Protein AF-A0ABD0VDV2-F1 (afdb_monomer_lite)

Radius of gyration: 27.99 Å; chains: 1; bounding box: 81×37×61 Å

Foldseek 3Di:
DDPPPDPVVNVCVVLVVQADDVVNLVVLLVVLVCQPVPDQDDDPCNLLVCLVCLCPDDQPDDALVVVVDVVSVVSVVSSLVSNLSVVLNVQCVVDPDNPPRRRVVSSVCCVPVVVDDDPPVVVSPVVNVVVVCVVCVVVVLVVVCVVVDACVRVVDLCPHPVNPRPVVVVVVVCPPPQNVDPQGPCCVPPVVCVVVVVDDDPDD

Structure (mmCIF, N/CA/C/O backbone):
data_AF-A0ABD0VDV2-F1
#
_entry.id   AF-A0ABD0VDV2-F1
#
loop_
_atom_site.group_PDB
_atom_site.id
_atom_site.type_symbol
_atom_site.label_atom_id
_atom_site.label_alt_id
_atom_site.label_comp_id
_atom_site.label_asym_id
_atom_site.label_entity_id
_atom_site.label_seq_id
_atom_site.pdbx_PDB_ins_code
_atom_site.Cartn_x
_atom_site.Cartn_y
_atom_site.Cartn_z
_atom_site.occupancy
_atom_site.B_iso_or_equiv
_atom_site.auth_seq_id
_atom_site.auth_comp_id
_atom_site.auth_asym_id
_atom_site.auth_atom_id
_atom_site.pdbx_PDB_model_num
ATOM 1 N N . MET A 1 1 ? 25.888 -5.207 12.096 1.00 36.16 1 MET A N 1
ATOM 2 C CA . MET A 1 1 ? 25.314 -3.992 11.480 1.00 36.16 1 MET A CA 1
ATOM 3 C C . MET A 1 1 ? 24.578 -3.241 12.569 1.00 36.16 1 MET A C 1
ATOM 5 O O . MET A 1 1 ? 23.560 -3.727 13.049 1.00 36.16 1 MET A O 1
ATOM 9 N N . ASP A 1 2 ? 25.169 -2.145 13.035 1.00 29.75 2 ASP A N 1
ATOM 10 C CA . ASP A 1 2 ? 24.684 -1.374 14.176 1.00 29.75 2 ASP A CA 1
ATOM 11 C C . ASP A 1 2 ? 23.358 -0.672 13.872 1.00 29.75 2 ASP A C 1
ATOM 13 O O . ASP A 1 2 ? 23.214 0.039 12.877 1.00 29.75 2 ASP A O 1
ATOM 17 N N . ALA A 1 3 ? 22.391 -0.806 14.781 1.00 38.09 3 ALA A N 1
ATOM 18 C CA . ALA A 1 3 ? 21.071 -0.171 14.710 1.00 38.09 3 ALA A CA 1
ATOM 19 C C . ALA A 1 3 ? 21.102 1.374 14.836 1.00 38.09 3 ALA A C 1
ATOM 21 O O . ALA A 1 3 ? 20.048 2.016 14.925 1.00 38.09 3 ALA A O 1
ATOM 22 N N . ASN A 1 4 ? 22.302 1.962 14.843 1.00 42.97 4 ASN A N 1
ATOM 23 C CA . ASN A 1 4 ? 22.569 3.389 14.999 1.00 42.97 4 ASN A CA 1
ATOM 24 C C . ASN A 1 4 ? 22.813 4.122 13.667 1.00 42.97 4 ASN A C 1
ATOM 26 O O . ASN A 1 4 ? 22.878 5.345 13.670 1.00 42.97 4 ASN A O 1
ATOM 30 N N . GLN A 1 5 ? 22.875 3.416 12.529 1.00 43.44 5 GLN A N 1
ATOM 31 C CA . GLN A 1 5 ? 23.082 4.037 11.208 1.00 43.44 5 GLN A CA 1
ATOM 32 C C . GLN A 1 5 ? 21.786 4.388 10.453 1.00 43.44 5 GLN A C 1
ATOM 34 O O . GLN A 1 5 ? 21.839 4.860 9.320 1.00 43.44 5 GLN A O 1
ATOM 39 N N . ILE A 1 6 ? 20.610 4.130 11.033 1.00 43.72 6 ILE A N 1
ATOM 40 C CA . ILE A 1 6 ? 19.329 4.387 10.362 1.00 43.72 6 ILE A CA 1
ATOM 41 C C . ILE A 1 6 ? 18.999 5.888 10.480 1.00 43.72 6 ILE A C 1
ATOM 43 O O . ILE A 1 6 ? 18.867 6.371 11.609 1.00 43.72 6 ILE A O 1
ATOM 47 N N . PRO A 1 7 ? 18.811 6.623 9.362 1.00 50.66 7 PRO A N 1
ATOM 48 C CA . PRO A 1 7 ? 18.467 8.043 9.379 1.00 50.66 7 PRO A CA 1
ATOM 49 C C . PRO A 1 7 ? 17.262 8.324 10.279 1.00 50.66 7 PRO A C 1
ATOM 51 O O . PRO A 1 7 ? 16.277 7.579 10.268 1.00 50.66 7 PRO A O 1
ATOM 54 N N . TRP A 1 8 ? 17.308 9.413 11.050 1.00 41.16 8 TRP A N 1
ATOM 55 C CA . TRP A 1 8 ? 16.234 9.794 11.978 1.00 41.16 8 TRP A CA 1
ATOM 56 C C . TRP A 1 8 ? 14.865 9.921 11.285 1.00 41.16 8 TRP A C 1
ATOM 58 O O . TRP A 1 8 ? 13.838 9.635 11.898 1.00 41.16 8 TRP A O 1
ATOM 68 N N . THR A 1 9 ? 14.848 10.264 9.995 1.00 41.09 9 THR A N 1
ATOM 69 C CA . THR A 1 9 ? 13.658 10.307 9.133 1.00 41.09 9 THR A CA 1
ATOM 70 C C . THR A 1 9 ? 13.050 8.923 8.914 1.00 41.09 9 THR A C 1
ATOM 72 O O . THR A 1 9 ? 11.840 8.755 9.047 1.00 41.09 9 THR A O 1
ATOM 75 N N . LEU A 1 10 ? 13.881 7.906 8.678 1.00 40.12 10 LEU A N 1
ATOM 76 C CA . LEU A 1 10 ? 13.463 6.514 8.516 1.00 40.12 10 LEU A CA 1
ATOM 77 C C . LEU A 1 10 ? 13.035 5.903 9.862 1.00 40.12 10 LEU A C 1
ATOM 79 O O . LEU A 1 10 ? 12.037 5.187 9.941 1.00 40.12 10 LEU A O 1
ATOM 83 N N . ARG A 1 11 ? 13.731 6.258 10.953 1.00 44.88 11 ARG A N 1
ATOM 84 C CA . ARG A 1 11 ? 13.358 5.885 12.331 1.00 44.88 11 ARG A CA 1
ATOM 85 C C . ARG A 1 11 ? 12.019 6.512 12.731 1.00 44.88 11 ARG A C 1
ATOM 87 O O . ARG A 1 11 ? 11.193 5.847 13.350 1.00 44.88 11 ARG A O 1
ATOM 94 N N . SER A 1 12 ? 11.781 7.759 12.327 1.00 37.91 12 SER A N 1
ATOM 95 C CA . SER A 1 12 ? 10.512 8.470 12.495 1.00 37.91 12 SER A CA 1
ATOM 96 C C . SER A 1 12 ? 9.401 7.858 11.639 1.00 37.91 12 SER A C 1
ATOM 98 O O . SER A 1 12 ? 8.312 7.621 12.155 1.00 37.91 12 SER A O 1
ATOM 100 N N . MET A 1 13 ? 9.664 7.497 10.379 1.00 30.83 13 MET A N 1
ATOM 101 C CA . MET A 1 13 ? 8.691 6.831 9.501 1.00 30.83 13 MET A CA 1
ATOM 102 C C . MET A 1 13 ? 8.268 5.455 10.031 1.00 30.83 13 MET A C 1
ATOM 104 O O . MET A 1 13 ? 7.072 5.208 10.173 1.00 30.83 13 MET A O 1
ATOM 108 N N . ILE A 1 14 ? 9.214 4.596 10.432 1.00 39.62 14 ILE A N 1
ATOM 109 C CA . ILE A 1 14 ? 8.924 3.272 11.024 1.00 39.62 14 ILE A CA 1
ATOM 110 C C . ILE A 1 14 ? 8.107 3.408 12.322 1.00 39.62 14 ILE A C 1
ATOM 112 O O . ILE A 1 14 ? 7.251 2.580 12.631 1.00 39.62 14 ILE A O 1
ATOM 116 N N . VAL A 1 15 ? 8.335 4.480 13.081 1.00 44.62 15 VAL A N 1
ATOM 117 C CA . VAL A 1 15 ? 7.607 4.781 14.319 1.00 44.62 15 VAL A CA 1
ATOM 118 C C . VAL A 1 15 ? 6.246 5.451 14.060 1.00 44.62 15 VAL A C 1
ATOM 120 O O . VAL A 1 15 ? 5.351 5.328 14.896 1.00 44.62 15 VAL A O 1
ATOM 123 N N . SER A 1 16 ? 6.058 6.115 12.919 1.00 38.03 16 SER A N 1
ATOM 124 C CA . SER A 1 16 ? 4.851 6.887 12.583 1.00 38.03 16 SER A CA 1
ATOM 125 C C . SER A 1 16 ? 3.740 6.054 11.948 1.00 38.03 16 SER A C 1
ATOM 127 O O . SER A 1 16 ? 2.571 6.369 12.152 1.00 38.03 16 SER A O 1
ATOM 129 N N . VAL A 1 17 ? 4.063 4.955 11.258 1.00 39.16 17 VAL A N 1
ATOM 130 C CA . VAL A 1 17 ? 3.056 4.083 10.612 1.00 39.16 17 VAL A CA 1
ATOM 131 C C . VAL A 1 17 ? 2.109 3.421 11.632 1.00 39.16 17 VAL A C 1
ATOM 133 O O . VAL A 1 17 ? 0.979 3.080 11.299 1.00 39.16 17 VAL A O 1
ATOM 136 N N . GLY A 1 18 ? 2.522 3.296 12.899 1.00 42.66 18 GLY A N 1
ATOM 137 C CA . GLY A 1 18 ? 1.707 2.712 13.974 1.00 42.66 18 GLY A CA 1
ATOM 138 C C . GLY A 1 18 ? 1.203 3.695 15.036 1.00 42.66 18 GLY A C 1
ATOM 139 O O . GLY A 1 18 ? 0.625 3.252 16.030 1.00 42.66 18 GLY A O 1
ATOM 140 N N . ARG A 1 19 ? 1.448 5.006 14.898 1.00 51.50 19 ARG A N 1
ATOM 141 C CA . ARG A 1 19 ? 1.040 5.995 15.909 1.00 51.50 19 ARG A CA 1
ATOM 142 C C . ARG A 1 19 ? -0.273 6.655 15.522 1.00 51.50 19 ARG A C 1
ATOM 144 O O . ARG A 1 19 ? -0.369 7.347 14.513 1.00 51.50 19 ARG A O 1
ATOM 151 N N . LEU A 1 20 ? -1.274 6.491 16.384 1.00 55.09 20 LEU A N 1
ATOM 152 C CA . LEU A 1 20 ? -2.497 7.277 16.313 1.00 55.09 20 LEU A CA 1
ATOM 153 C C . LEU A 1 20 ? -2.132 8.765 16.425 1.00 55.09 20 LEU A C 1
ATOM 155 O O . LEU A 1 20 ? -1.441 9.169 17.364 1.00 55.09 20 LEU A O 1
ATOM 159 N N . LYS A 1 21 ? -2.587 9.585 15.472 1.00 71.81 21 LYS A N 1
ATOM 160 C CA . LYS A 1 21 ? -2.343 11.033 15.512 1.00 71.81 21 LYS A CA 1
ATOM 161 C C . LYS A 1 21 ? -2.905 11.610 16.825 1.00 71.81 21 LYS A C 1
ATOM 163 O O . LYS A 1 21 ? -4.055 11.310 17.157 1.00 71.81 21 LYS A O 1
ATOM 168 N N . PRO A 1 22 ? -2.162 12.464 17.558 1.00 69.75 22 PRO A N 1
ATOM 169 C CA . PRO A 1 22 ? -2.577 12.958 18.877 1.00 69.75 22 PRO A CA 1
ATOM 170 C C . PRO A 1 22 ? -3.969 13.596 18.912 1.00 69.75 22 PRO A C 1
ATOM 172 O O . PRO A 1 22 ? -4.699 13.447 19.888 1.00 69.75 22 PRO A O 1
ATOM 175 N N . MET A 1 23 ? -4.361 14.278 17.833 1.00 73.56 23 MET A N 1
ATOM 176 C CA . MET A 1 23 ? -5.684 14.891 17.713 1.00 73.56 23 MET A CA 1
ATOM 177 C C . MET A 1 23 ? -6.809 13.848 17.673 1.00 73.56 23 MET A C 1
ATOM 179 O O . MET A 1 23 ? -7.812 14.005 18.363 1.00 73.56 23 MET A O 1
ATOM 183 N N . VAL A 1 24 ? -6.605 12.749 16.942 1.00 77.69 24 VAL A N 1
ATOM 184 C CA . VAL A 1 24 ? -7.551 11.624 16.874 1.00 77.69 24 VAL A CA 1
ATOM 185 C C . VAL A 1 24 ? -7.636 10.921 18.227 1.00 77.69 24 VAL A C 1
ATOM 187 O O . VAL A 1 24 ? -8.726 10.597 18.687 1.00 77.69 24 VAL A O 1
ATOM 190 N N . ALA A 1 25 ? -6.500 10.749 18.908 1.00 74.12 25 ALA A N 1
ATOM 191 C CA . ALA A 1 25 ? -6.471 10.180 20.251 1.00 74.12 25 ALA A CA 1
ATOM 192 C C . ALA A 1 25 ? -7.304 11.015 21.236 1.00 74.12 25 ALA A C 1
ATOM 194 O O . ALA A 1 25 ? -8.179 10.473 21.904 1.00 74.12 25 ALA A O 1
ATOM 195 N N . ARG A 1 26 ? -7.092 12.338 21.284 1.00 76.44 26 ARG A N 1
ATOM 196 C CA . ARG A 1 26 ? -7.860 13.246 22.154 1.00 76.44 26 ARG A CA 1
ATOM 197 C C . ARG A 1 26 ? -9.357 13.214 21.860 1.00 76.44 26 ARG A C 1
ATOM 199 O O . ARG A 1 26 ? -10.145 13.169 22.800 1.00 76.44 26 ARG A O 1
ATOM 206 N N . PHE A 1 27 ? -9.736 13.209 20.580 1.00 84.38 27 PHE A N 1
ATOM 207 C CA . PHE A 1 27 ? -11.133 13.075 20.170 1.00 84.38 27 PHE A CA 1
ATOM 208 C C . PHE A 1 27 ? -11.750 11.788 20.729 1.00 84.38 27 PHE A C 1
ATOM 210 O O . PHE A 1 27 ? -12.722 11.858 21.474 1.00 84.38 27 PHE A O 1
ATOM 217 N N . LEU A 1 28 ? -11.124 10.634 20.471 1.00 83.06 28 LEU A N 1
ATOM 218 C CA . LEU A 1 28 ? -11.612 9.338 20.946 1.00 83.06 28 LEU A CA 1
ATOM 219 C C . LEU A 1 28 ? -11.697 9.267 22.475 1.00 83.06 28 LEU A C 1
ATOM 221 O O . LEU A 1 28 ? -12.677 8.750 23.001 1.00 83.06 28 LEU A O 1
ATOM 225 N N . MET A 1 29 ? -10.707 9.804 23.196 1.00 81.69 29 MET A N 1
ATOM 226 C CA . MET A 1 29 ? -10.738 9.828 24.664 1.00 81.69 29 MET A CA 1
ATOM 227 C C . MET A 1 29 ? -11.908 10.668 25.180 1.00 81.69 29 MET A C 1
ATOM 229 O O . MET A 1 29 ? -12.624 10.225 26.072 1.00 81.69 29 MET A O 1
ATOM 233 N N . LYS A 1 30 ? -12.149 11.847 24.593 1.00 83.38 30 LYS A N 1
ATOM 234 C CA . LYS A 1 30 ? -13.279 12.705 24.969 1.00 83.38 30 LYS A CA 1
ATOM 235 C C . LYS A 1 30 ? -14.618 12.013 24.707 1.00 83.38 30 LYS A C 1
ATOM 237 O O . LYS A 1 30 ? -15.492 12.063 25.565 1.00 83.38 30 LYS A O 1
ATOM 242 N N . THR A 1 31 ? -14.757 11.331 23.571 1.00 86.31 31 THR A N 1
ATOM 243 C CA . THR A 1 31 ? -15.965 10.563 23.237 1.00 86.31 31 THR A CA 1
ATOM 244 C C . THR A 1 31 ? -16.198 9.412 24.214 1.00 86.31 31 THR A C 1
ATOM 246 O O . THR A 1 31 ? -17.320 9.217 24.668 1.00 86.31 31 THR A O 1
ATOM 249 N N . VAL A 1 32 ? -15.148 8.676 24.590 1.00 85.81 32 VAL A N 1
ATOM 250 C CA . VAL A 1 32 ? -15.249 7.586 25.573 1.00 85.81 32 VAL A CA 1
ATOM 251 C C . VAL A 1 32 ? -15.614 8.114 26.963 1.00 85.81 32 VAL A C 1
ATOM 253 O O . VAL A 1 32 ? -16.449 7.515 27.632 1.00 85.81 32 VAL A O 1
ATOM 256 N N . SER A 1 33 ? -15.063 9.253 27.391 1.00 83.69 33 SER A N 1
ATOM 257 C CA . SER A 1 33 ? -15.438 9.874 28.671 1.00 83.69 33 SER A CA 1
ATOM 258 C C . SER A 1 33 ? -16.901 10.332 28.718 1.00 83.69 33 SER A C 1
ATOM 260 O O . SER A 1 33 ? -17.467 10.455 29.798 1.00 83.69 33 SER A O 1
ATOM 262 N N . GLN A 1 34 ? -17.527 10.571 27.563 1.00 84.12 34 GLN A N 1
ATOM 263 C CA . GLN A 1 34 ? -18.929 10.989 27.443 1.00 84.12 34 GLN A CA 1
ATOM 264 C C . GLN A 1 34 ? -19.914 9.814 27.316 1.00 84.12 34 GLN A C 1
ATOM 266 O O . GLN A 1 34 ? -21.120 10.033 2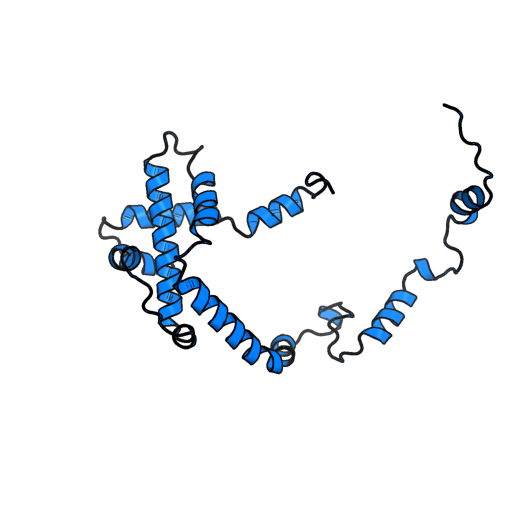7.234 1.00 84.12 34 GLN A O 1
ATOM 271 N N . LEU A 1 35 ? -19.436 8.565 27.339 1.00 79.25 35 LEU A N 1
ATOM 272 C CA . LEU A 1 35 ? -20.242 7.371 27.059 1.00 79.25 35 LEU A CA 1
ATOM 273 C C . LEU A 1 35 ? -21.408 7.136 28.050 1.00 79.25 35 LEU A C 1
ATOM 275 O O . LEU A 1 35 ? -22.344 6.414 27.732 1.00 79.25 35 LEU A O 1
ATOM 279 N N . GLY A 1 36 ? -21.397 7.769 29.225 1.00 74.44 36 GLY A N 1
ATOM 280 C CA . GLY A 1 36 ? -22.490 7.711 30.206 1.00 74.44 36 GLY A CA 1
ATOM 281 C C . GLY A 1 36 ? -23.343 8.980 30.301 1.00 74.44 36 GLY A C 1
ATOM 282 O O . GLY A 1 36 ? -24.312 9.002 31.050 1.00 74.44 36 GLY A O 1
ATOM 283 N N . SER A 1 37 ? -23.008 10.049 29.572 1.00 78.50 37 SER A N 1
ATOM 284 C CA . SER A 1 37 ? -23.644 11.365 29.740 1.00 78.50 37 SER A CA 1
ATOM 285 C C . SER A 1 37 ? -24.878 11.575 28.849 1.00 78.50 37 SER A C 1
ATOM 287 O O . SER A 1 37 ? -25.254 12.714 28.587 1.00 78.50 37 SER A O 1
ATOM 289 N N . GLY A 1 38 ? -25.458 10.503 28.294 1.00 72.00 38 GLY A N 1
ATOM 290 C CA . GLY A 1 38 ? -26.590 10.558 27.353 1.00 72.00 38 GLY A CA 1
ATOM 291 C C . GLY A 1 38 ? -26.237 11.031 25.934 1.00 72.00 38 GLY A C 1
ATOM 292 O O . GLY A 1 38 ? -27.080 10.987 25.038 1.00 72.00 38 GLY A O 1
ATOM 293 N N . MET A 1 39 ? -24.984 11.433 25.702 1.00 76.31 39 MET A N 1
ATOM 294 C CA . MET A 1 39 ? -24.478 11.814 24.385 1.00 76.31 39 MET A CA 1
ATOM 295 C C . MET A 1 39 ? -24.268 10.567 23.528 1.00 76.31 39 MET A C 1
ATOM 297 O O . MET A 1 39 ? -23.425 9.728 23.838 1.00 76.31 39 MET A O 1
ATOM 301 N N . LYS A 1 40 ? -25.010 10.454 22.422 1.00 83.56 40 LYS A N 1
ATOM 302 C CA . LYS A 1 40 ? -24.821 9.378 21.442 1.00 83.56 40 LYS A CA 1
ATOM 303 C C . LYS A 1 40 ? -23.770 9.799 20.410 1.00 83.56 40 LYS A C 1
ATOM 305 O O . LYS A 1 40 ? -24.012 10.763 19.682 1.00 83.56 40 LYS A O 1
ATOM 310 N N . PRO A 1 41 ? -22.619 9.106 20.317 1.00 87.00 41 PRO A N 1
ATOM 311 C CA . PRO A 1 41 ? -21.645 9.362 19.263 1.00 87.00 41 PRO A CA 1
ATOM 312 C C . PRO A 1 41 ? -22.276 9.146 17.882 1.00 87.00 41 PRO A C 1
ATOM 314 O O . PRO A 1 41 ? -23.056 8.212 17.695 1.00 87.00 41 PRO A O 1
ATOM 317 N N . THR A 1 42 ? -21.925 9.979 16.906 1.00 88.12 42 THR A N 1
ATOM 318 C CA . THR A 1 42 ? -22.419 9.888 15.522 1.00 88.12 42 THR A CA 1
ATOM 319 C C . THR A 1 42 ? -21.259 9.836 14.521 1.00 88.12 42 THR A C 1
ATOM 321 O O . THR A 1 42 ? -20.086 9.982 14.883 1.00 88.12 42 THR A O 1
ATOM 324 N N . GLY A 1 43 ? -21.569 9.570 13.248 1.00 90.06 43 GLY A N 1
ATOM 325 C CA . GLY A 1 43 ? -20.575 9.493 12.173 1.00 90.06 43 GLY A CA 1
ATOM 326 C C . GLY A 1 43 ? -19.553 8.373 12.387 1.00 90.06 43 GLY A C 1
ATOM 327 O O . GLY A 1 43 ? -19.901 7.274 12.817 1.00 90.06 43 GLY A O 1
ATOM 328 N N . ALA A 1 44 ? -18.273 8.660 12.129 1.00 88.44 44 ALA A N 1
ATOM 329 C CA . ALA A 1 44 ? -17.184 7.681 12.237 1.00 88.44 44 ALA A CA 1
ATOM 330 C C . ALA A 1 44 ? -16.986 7.105 13.654 1.00 88.44 44 ALA A C 1
ATOM 332 O O . ALA A 1 44 ? -16.354 6.064 13.804 1.00 88.44 44 ALA A O 1
ATOM 333 N N . ALA A 1 45 ? -17.521 7.759 14.691 1.00 88.88 45 ALA A N 1
ATOM 334 C CA . ALA A 1 45 ? -17.438 7.312 16.080 1.00 88.88 45 ALA A CA 1
ATOM 335 C C . ALA A 1 45 ? -18.724 6.636 16.586 1.00 88.88 45 ALA A C 1
ATOM 337 O O . ALA A 1 45 ? -18.776 6.259 17.754 1.00 88.88 45 ALA A O 1
ATOM 338 N N . ALA A 1 46 ? -19.755 6.460 15.748 1.00 91.38 46 ALA A N 1
ATOM 339 C CA . ALA A 1 46 ? -21.055 5.927 16.170 1.00 91.38 46 ALA A CA 1
ATOM 340 C C . ALA A 1 46 ? -20.966 4.543 16.832 1.00 91.38 46 ALA A C 1
ATOM 342 O O . ALA A 1 46 ? -21.700 4.252 17.777 1.00 91.38 46 ALA A O 1
ATOM 343 N N . TYR A 1 47 ? -20.013 3.715 16.394 1.00 90.31 47 TYR A N 1
ATOM 344 C CA . TYR A 1 47 ? -19.759 2.393 16.968 1.00 90.31 47 TYR A CA 1
ATOM 345 C C . TYR A 1 47 ? -19.414 2.437 18.464 1.00 90.31 47 TYR A C 1
ATOM 347 O O . TYR A 1 47 ? -19.726 1.501 19.197 1.00 90.31 47 TYR A O 1
ATOM 355 N N . ILE A 1 48 ? -18.837 3.544 18.949 1.00 90.19 48 ILE A N 1
ATOM 356 C CA . ILE A 1 48 ? -18.512 3.733 20.366 1.00 90.19 48 ILE A CA 1
ATOM 357 C C . ILE A 1 48 ? -19.786 3.721 21.218 1.00 90.19 48 ILE A C 1
ATOM 359 O O . ILE A 1 48 ? -19.742 3.240 22.341 1.00 90.19 48 ILE A O 1
ATOM 363 N N . GLY A 1 49 ? -20.943 4.130 20.683 1.00 89.44 49 GLY A N 1
ATOM 364 C CA . GLY A 1 49 ? -22.223 4.050 21.395 1.00 89.44 49 GLY A CA 1
ATOM 365 C C . GLY A 1 49 ? -22.647 2.624 21.773 1.00 89.44 49 GLY A C 1
ATOM 366 O O . GLY A 1 49 ? -23.421 2.449 22.706 1.00 89.44 49 GLY A O 1
ATOM 367 N N . LYS A 1 50 ? -22.105 1.596 21.106 1.00 89.62 50 LYS A N 1
ATOM 368 C CA . LYS A 1 50 ? -22.326 0.173 21.426 1.00 89.62 50 LYS A CA 1
ATOM 369 C C . LYS A 1 50 ? -21.267 -0.386 22.383 1.00 89.62 50 LYS A C 1
ATOM 371 O O . LYS A 1 50 ? -21.101 -1.601 22.475 1.00 89.62 50 LYS A O 1
ATOM 376 N N . ALA A 1 51 ? -20.495 0.471 23.049 1.00 88.56 51 ALA A N 1
ATOM 377 C CA . ALA A 1 51 ? -19.325 0.053 23.812 1.00 88.56 51 ALA A CA 1
ATOM 378 C C . ALA A 1 51 ? -19.633 -0.982 24.902 1.00 88.56 51 ALA A C 1
ATOM 380 O O . ALA A 1 51 ? -18.817 -1.875 25.098 1.00 88.56 51 ALA A O 1
ATOM 381 N N . GLU A 1 52 ? -20.794 -0.927 25.558 1.00 87.94 52 GLU A N 1
ATOM 382 C CA . GLU A 1 52 ? -21.185 -1.931 26.557 1.00 87.94 52 GLU A CA 1
ATOM 383 C C . GLU A 1 52 ? -21.179 -3.353 25.971 1.00 87.94 52 GLU A C 1
ATOM 385 O O . GLU A 1 52 ? -20.491 -4.240 26.482 1.00 87.94 52 GLU A O 1
ATOM 390 N N . TYR A 1 53 ? -21.833 -3.531 24.822 1.00 89.94 53 TYR A N 1
ATOM 391 C CA . TYR A 1 53 ? -21.816 -4.781 24.067 1.00 89.94 53 TYR A CA 1
ATOM 392 C C . TYR A 1 53 ? -20.407 -5.117 23.553 1.00 89.94 53 TYR A C 1
ATOM 394 O O . TYR A 1 53 ? -19.894 -6.215 23.772 1.00 89.94 53 TYR A O 1
ATOM 402 N N . LEU A 1 54 ? -19.738 -4.163 22.900 1.00 87.25 54 LEU A N 1
ATOM 403 C CA . LEU A 1 54 ? -18.455 -4.393 22.229 1.00 87.25 54 LEU A CA 1
ATOM 404 C C . LEU A 1 54 ? -17.310 -4.727 23.198 1.00 87.25 54 LEU A C 1
ATOM 406 O O . LEU A 1 54 ? -16.382 -5.452 22.834 1.00 87.25 54 LEU A O 1
ATOM 410 N N . LEU A 1 55 ? -17.355 -4.237 24.436 1.00 86.00 55 LEU A N 1
ATOM 411 C CA . LEU A 1 55 ? -16.374 -4.585 25.465 1.00 86.00 55 LEU A CA 1
ATOM 412 C C . LEU A 1 55 ? -16.502 -6.052 25.895 1.00 86.00 55 LEU A C 1
ATOM 414 O O . LEU A 1 55 ? -15.477 -6.688 26.156 1.00 86.00 55 LEU A O 1
ATOM 418 N N . GLN A 1 56 ? -17.723 -6.592 25.904 1.00 85.38 56 GLN A N 1
ATOM 419 C CA . GLN A 1 56 ? -18.046 -7.941 26.380 1.00 85.38 56 GLN A CA 1
ATOM 420 C C . GLN A 1 56 ? -18.137 -8.989 25.261 1.00 85.38 56 GLN A C 1
ATOM 422 O O . GLN A 1 56 ? -17.998 -10.184 25.528 1.00 85.38 56 GLN A O 1
ATOM 427 N N . CYS A 1 57 ? -18.325 -8.562 24.009 1.00 81.88 57 CYS A N 1
ATOM 428 C CA . CYS A 1 57 ? -18.497 -9.466 22.876 1.00 81.88 57 CYS A CA 1
ATOM 429 C C . CYS A 1 57 ? -17.292 -10.408 22.691 1.00 81.88 57 CYS A C 1
ATOM 431 O O . CYS A 1 57 ? -16.124 -10.027 22.892 1.00 81.88 57 CYS A O 1
ATOM 433 N N . LYS A 1 58 ? -17.589 -11.645 22.274 1.00 80.94 58 LYS A N 1
ATOM 434 C CA . LYS A 1 58 ? -16.619 -12.689 21.926 1.00 80.94 58 LYS A CA 1
ATOM 435 C C . LYS A 1 58 ? -16.750 -13.028 20.445 1.00 80.94 58 LYS A C 1
ATOM 437 O O . LYS A 1 58 ? -17.848 -13.047 19.906 1.00 80.94 58 LYS A O 1
ATOM 442 N N . CYS A 1 59 ? -15.622 -13.330 19.809 1.00 76.25 59 CYS A N 1
ATOM 443 C CA . CYS A 1 59 ? -15.603 -13.758 18.416 1.00 76.25 59 CYS A CA 1
ATOM 444 C C . CYS A 1 59 ? -16.324 -15.108 18.279 1.00 76.25 59 CYS A C 1
ATOM 446 O O . CYS A 1 59 ? -15.896 -16.088 18.889 1.00 76.25 59 CYS A O 1
ATOM 448 N N . ASN A 1 60 ? -17.394 -15.146 17.482 1.00 79.50 60 ASN A N 1
ATOM 449 C CA . ASN A 1 60 ? -18.177 -16.356 17.206 1.00 79.50 60 ASN A CA 1
ATOM 450 C C . ASN A 1 60 ? -17.716 -17.093 15.932 1.00 79.50 60 ASN A C 1
ATOM 452 O O . ASN A 1 60 ? -18.390 -17.999 15.456 1.00 79.50 60 ASN A O 1
ATOM 456 N N . VAL A 1 61 ? -16.583 -16.687 15.353 1.00 82.88 61 VAL A N 1
ATOM 457 C CA . VAL A 1 61 ? -16.055 -17.286 14.124 1.00 82.88 61 VAL A CA 1
ATOM 458 C C . VAL A 1 61 ? -15.549 -18.693 14.403 1.00 82.88 61 VAL A C 1
ATOM 460 O O . VAL A 1 61 ? -14.680 -18.889 15.259 1.00 82.88 61 VAL A O 1
ATOM 463 N N . GLN A 1 62 ? -16.056 -19.660 13.644 1.00 81.56 62 GLN A N 1
ATOM 464 C CA . GLN A 1 62 ? -15.672 -21.063 13.758 1.00 81.56 62 GLN A CA 1
ATOM 465 C C . GLN A 1 62 ? -14.833 -21.512 12.562 1.00 81.56 62 GLN A C 1
ATOM 467 O O . GLN A 1 62 ? -13.914 -22.315 12.735 1.00 81.56 62 GLN A O 1
ATOM 472 N N . LYS A 1 63 ? -15.104 -20.972 11.369 1.00 82.69 63 LYS A N 1
ATOM 473 C CA . LYS A 1 63 ? -14.443 -21.351 10.115 1.00 82.69 63 LYS A CA 1
ATOM 474 C C . LYS A 1 63 ? -13.808 -20.151 9.409 1.00 82.69 63 LYS A C 1
ATOM 476 O O . LYS A 1 63 ? -14.004 -19.003 9.798 1.00 82.69 63 LYS A O 1
ATOM 481 N N . ALA A 1 64 ? -12.983 -20.412 8.396 1.00 79.50 64 ALA A N 1
ATOM 482 C CA . ALA A 1 64 ? -12.308 -19.346 7.655 1.00 79.50 64 ALA A CA 1
ATOM 483 C C . ALA A 1 64 ? -13.299 -18.527 6.816 1.00 79.50 64 ALA A C 1
ATOM 485 O O . ALA A 1 64 ? -13.134 -17.322 6.679 1.00 79.50 64 ALA A O 1
ATOM 486 N N . GLU A 1 65 ? -14.350 -19.167 6.314 1.00 83.06 65 GLU A N 1
ATOM 487 C CA . GLU A 1 65 ? -15.357 -18.569 5.441 1.00 83.06 65 GLU A CA 1
ATOM 488 C C . GLU A 1 65 ? -16.228 -17.548 6.182 1.00 83.06 65 GLU A C 1
ATOM 490 O O . GLU A 1 65 ? -16.690 -16.586 5.576 1.00 83.06 65 GLU A O 1
ATOM 495 N N . ASP A 1 66 ? -16.383 -17.687 7.502 1.00 84.88 66 ASP A N 1
ATOM 496 C CA . ASP A 1 66 ? -17.120 -16.725 8.331 1.00 84.88 66 ASP A CA 1
ATOM 497 C C . ASP A 1 66 ? -16.475 -15.326 8.284 1.00 84.88 66 ASP A C 1
ATOM 499 O O . ASP A 1 66 ? -17.159 -14.315 8.445 1.00 84.88 66 ASP A O 1
ATOM 503 N N . TRP A 1 67 ? -15.161 -15.247 8.022 1.00 82.94 67 TRP A N 1
ATOM 504 C CA . TRP A 1 67 ? -14.448 -13.980 7.836 1.00 82.94 67 TRP A CA 1
ATOM 505 C C . TRP A 1 67 ? -14.786 -13.280 6.519 1.00 82.94 67 TRP A C 1
ATOM 507 O O . TRP A 1 67 ? -14.473 -12.102 6.382 1.00 82.94 67 TRP A O 1
ATOM 517 N N . LEU A 1 68 ? -15.441 -13.949 5.567 1.00 83.38 68 LEU A N 1
ATOM 518 C CA . LEU A 1 68 ? -15.942 -13.307 4.350 1.00 83.38 68 LEU A CA 1
ATOM 519 C C . LEU A 1 68 ? -17.186 -12.450 4.625 1.00 83.38 68 LEU A C 1
ATOM 521 O O . LEU A 1 68 ? -17.564 -11.643 3.780 1.00 83.38 68 LEU A O 1
ATOM 525 N N . ASN A 1 69 ? -17.814 -12.591 5.799 1.00 87.19 69 ASN A N 1
ATOM 526 C CA . ASN A 1 69 ? -18.950 -11.771 6.198 1.00 87.19 69 ASN A CA 1
ATOM 527 C C . ASN A 1 69 ? -18.480 -10.379 6.684 1.00 87.19 69 ASN A C 1
ATOM 529 O O . ASN A 1 69 ? -17.820 -10.283 7.727 1.00 87.19 69 ASN A O 1
ATOM 533 N N . PRO A 1 70 ? -18.867 -9.277 6.006 1.00 88.81 70 PRO A N 1
ATOM 534 C CA . PRO A 1 70 ? -18.456 -7.928 6.394 1.00 88.81 70 PRO A CA 1
ATOM 535 C C . PRO A 1 70 ? -18.864 -7.544 7.821 1.00 88.81 70 PRO A C 1
ATOM 537 O O . PRO A 1 70 ? -18.129 -6.820 8.488 1.00 88.81 70 PRO A O 1
ATOM 540 N N . SER A 1 71 ? -19.997 -8.045 8.326 1.00 89.94 71 SER A N 1
ATOM 541 C CA . SER A 1 71 ? -20.475 -7.745 9.681 1.00 89.94 71 SER A CA 1
ATOM 542 C C . SER A 1 71 ? -19.551 -8.305 10.762 1.00 89.94 71 SER A C 1
ATOM 544 O O . SER A 1 71 ? -19.321 -7.643 11.772 1.00 89.94 71 SER A O 1
ATOM 546 N N . VAL A 1 72 ? -18.970 -9.487 10.529 1.00 86.31 72 VAL A N 1
ATOM 547 C CA . VAL A 1 72 ? -18.004 -10.122 11.440 1.00 86.31 72 VAL A CA 1
ATOM 548 C C . VAL A 1 72 ? -16.712 -9.307 11.499 1.00 86.31 72 VAL A C 1
ATOM 550 O O . VAL A 1 72 ? -16.173 -9.066 12.581 1.00 86.31 72 VAL A O 1
ATOM 553 N N . ILE A 1 73 ? -16.229 -8.843 10.342 1.00 84.19 73 ILE A N 1
ATOM 554 C CA . ILE A 1 73 ? -15.049 -7.976 10.263 1.00 84.19 73 ILE A CA 1
ATOM 555 C C . ILE A 1 73 ? -15.329 -6.653 10.984 1.00 84.19 73 ILE A C 1
ATOM 557 O O . ILE A 1 73 ? -14.538 -6.247 11.835 1.00 84.19 73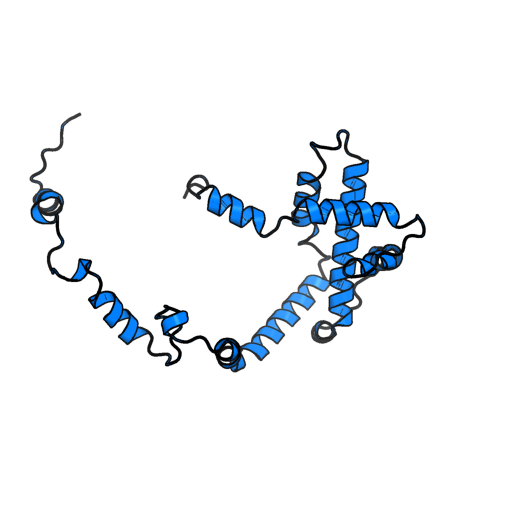 ILE A O 1
ATOM 561 N N . LEU A 1 74 ? -16.453 -5.996 10.689 1.00 88.81 74 LEU A N 1
ATOM 562 C CA . LEU A 1 74 ? -16.821 -4.722 11.310 1.00 88.81 74 LEU A CA 1
ATOM 563 C C . LEU A 1 74 ? -16.882 -4.838 12.833 1.00 88.81 74 LEU A C 1
ATOM 565 O O . LEU A 1 74 ? -16.201 -4.078 13.517 1.00 88.81 74 LEU A O 1
ATOM 569 N N . GLU A 1 75 ? -17.597 -5.828 13.368 1.00 87.50 75 GLU A N 1
ATOM 570 C CA . GLU A 1 75 ? -17.690 -6.036 14.816 1.00 87.50 75 GLU A CA 1
ATOM 571 C C . GLU A 1 75 ? -16.309 -6.279 15.445 1.00 87.50 75 GLU A C 1
ATOM 573 O O . GLU A 1 75 ? -15.985 -5.709 16.490 1.00 87.50 75 GLU A O 1
ATOM 578 N N . ALA A 1 76 ? -15.447 -7.064 14.790 1.00 84.56 76 ALA A N 1
ATOM 579 C CA . ALA A 1 76 ? -14.094 -7.314 15.273 1.00 84.56 76 ALA A CA 1
ATOM 580 C C . ALA A 1 76 ? -13.246 -6.030 15.332 1.00 84.56 76 ALA A C 1
ATOM 582 O O . ALA A 1 76 ? -12.538 -5.800 16.322 1.00 84.56 76 ALA A O 1
ATOM 583 N N . PHE A 1 77 ? -13.315 -5.181 14.302 1.00 86.38 77 PHE A N 1
ATOM 584 C CA . PHE A 1 77 ? -12.590 -3.909 14.252 1.00 86.38 77 PHE A CA 1
ATOM 585 C C . PHE A 1 77 ? -13.159 -2.882 15.238 1.00 86.38 77 PHE A C 1
ATOM 587 O O . PHE A 1 77 ? -12.385 -2.261 15.973 1.00 86.38 77 PHE A O 1
ATOM 594 N N . GLU A 1 78 ? -14.483 -2.746 15.321 1.00 88.25 78 GLU A N 1
ATOM 595 C CA . GLU A 1 78 ? -15.171 -1.873 16.276 1.00 88.25 78 GLU A CA 1
ATOM 596 C C . GLU A 1 78 ? -14.825 -2.268 17.714 1.00 88.25 78 GLU A C 1
ATOM 598 O O . GLU A 1 78 ? -14.356 -1.442 18.501 1.00 88.25 78 GLU A O 1
ATOM 603 N N . ALA A 1 79 ? -14.956 -3.551 18.053 1.00 86.12 79 ALA A N 1
ATOM 604 C CA . ALA A 1 79 ? -14.679 -4.040 19.393 1.00 86.12 79 ALA A CA 1
ATOM 605 C C . ALA A 1 79 ? -13.201 -3.910 19.772 1.00 86.12 79 ALA A C 1
ATOM 607 O O . ALA A 1 79 ? -12.874 -3.636 20.930 1.00 86.12 79 ALA A O 1
ATOM 608 N N . ARG A 1 80 ? -12.283 -4.076 18.813 1.00 82.94 80 ARG A N 1
ATOM 609 C CA . ARG A 1 80 ? -10.854 -3.813 19.028 1.00 82.94 80 ARG A CA 1
ATOM 610 C C . ARG A 1 80 ? -10.601 -2.331 19.296 1.00 82.94 80 ARG A C 1
ATOM 612 O O . ARG A 1 80 ? -9.896 -2.008 20.252 1.00 82.94 80 ARG A O 1
ATOM 619 N N . ALA A 1 81 ? -11.173 -1.445 18.486 1.00 84.12 81 ALA A N 1
ATOM 620 C CA . ALA A 1 81 ? -10.997 -0.006 18.628 1.00 84.12 81 ALA A CA 1
ATOM 621 C C . ALA A 1 81 ? -11.573 0.513 19.958 1.00 84.12 81 ALA A C 1
ATOM 623 O O . ALA A 1 81 ? -10.882 1.250 20.661 1.00 84.12 81 ALA A O 1
ATOM 624 N N . VAL A 1 82 ? -12.780 0.080 20.351 1.00 87.06 82 VAL A N 1
ATOM 625 C CA . VAL A 1 82 ? -13.396 0.438 21.644 1.00 87.06 82 VAL A CA 1
ATOM 626 C C . VAL A 1 82 ? -12.547 -0.057 22.810 1.00 87.06 82 VAL A C 1
ATOM 628 O O . VAL A 1 82 ? -12.208 0.732 23.689 1.00 87.06 82 VAL A O 1
ATOM 631 N N . ARG A 1 83 ? -12.152 -1.338 22.819 1.00 84.75 83 ARG A N 1
ATOM 632 C CA . ARG A 1 83 ? -11.335 -1.903 23.907 1.00 84.75 83 ARG A CA 1
ATOM 633 C C . ARG A 1 83 ? -10.024 -1.138 24.080 1.00 84.75 83 ARG A C 1
ATOM 635 O O . ARG A 1 83 ? -9.656 -0.804 25.203 1.00 84.75 83 ARG A O 1
ATOM 642 N N . LEU A 1 84 ? -9.343 -0.806 22.982 1.00 80.00 84 LEU A N 1
ATOM 643 C CA . LEU A 1 84 ? -8.121 -0.002 23.030 1.00 80.00 84 LEU A CA 1
ATOM 644 C C . LEU A 1 84 ? -8.381 1.418 23.542 1.00 80.00 84 LEU A C 1
ATOM 646 O O . LEU A 1 84 ? -7.627 1.894 24.391 1.00 80.00 84 LEU A O 1
ATOM 650 N N . ALA A 1 85 ? -9.436 2.082 23.069 1.00 81.94 85 ALA A N 1
ATOM 651 C CA . ALA A 1 85 ? -9.778 3.436 23.492 1.00 81.94 85 ALA A CA 1
ATOM 652 C C . ALA A 1 85 ? -10.133 3.505 24.988 1.00 81.94 85 ALA A C 1
ATOM 654 O O . ALA A 1 85 ? -9.633 4.380 25.692 1.00 81.94 85 ALA A O 1
ATOM 655 N N . VAL A 1 86 ? -10.909 2.546 25.498 1.00 83.50 86 VAL A N 1
ATOM 656 C CA . VAL A 1 86 ? -11.273 2.456 26.921 1.00 83.50 86 VAL A CA 1
ATOM 657 C C . VAL A 1 86 ? -10.052 2.181 27.796 1.00 83.50 86 VAL A C 1
ATOM 659 O O . VAL A 1 86 ? -9.859 2.867 28.797 1.00 83.50 86 VAL A O 1
ATOM 662 N N . ILE A 1 87 ? -9.178 1.245 27.407 1.00 80.19 87 ILE A N 1
ATOM 663 C CA . ILE A 1 87 ? -7.923 0.990 28.137 1.00 80.19 87 ILE A CA 1
ATOM 664 C C . ILE A 1 87 ? -7.058 2.257 28.184 1.00 80.19 87 ILE A C 1
ATOM 666 O O . ILE A 1 87 ? -6.462 2.568 29.214 1.00 80.19 87 ILE A O 1
ATOM 670 N N . CYS A 1 88 ? -6.986 2.999 27.079 1.00 76.56 88 CYS A N 1
ATOM 671 C CA . CYS A 1 88 ? -6.256 4.262 27.020 1.00 76.56 88 CYS A CA 1
ATOM 672 C C . CYS A 1 88 ? -6.853 5.307 27.969 1.00 76.56 88 CYS A C 1
ATOM 674 O O . CYS A 1 88 ? -6.116 5.878 28.771 1.00 76.56 88 CYS A O 1
ATOM 676 N N . AL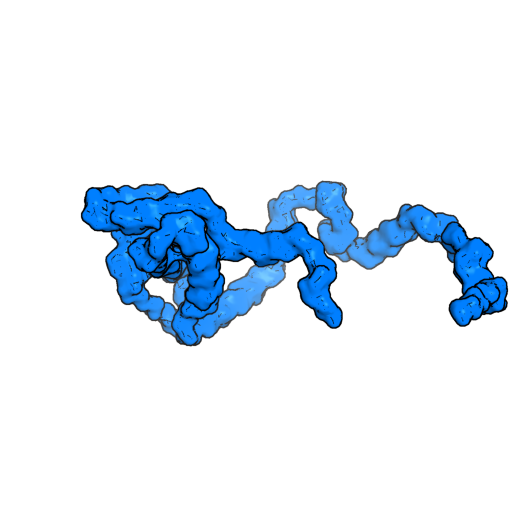A A 1 89 ? -8.174 5.494 27.949 1.00 78.75 89 ALA A N 1
ATOM 677 C CA . ALA A 1 89 ? -8.867 6.430 28.830 1.00 78.75 89 ALA A CA 1
ATOM 678 C C . ALA A 1 89 ? -8.643 6.088 30.315 1.00 78.75 89 ALA A C 1
ATOM 680 O O . ALA A 1 89 ? -8.294 6.962 31.104 1.00 78.75 89 ALA A O 1
ATOM 681 N N . GLN A 1 90 ? -8.742 4.804 30.678 1.00 78.94 90 GLN A N 1
ATOM 682 C CA . GLN A 1 90 ? -8.469 4.315 32.036 1.00 78.94 90 GLN A CA 1
ATOM 683 C C . GLN A 1 90 ? -7.012 4.509 32.472 1.00 78.94 90 GLN A C 1
ATOM 685 O O . GLN A 1 90 ? -6.735 4.699 33.652 1.00 78.94 90 GLN A O 1
ATOM 690 N N . ASN A 1 91 ? -6.058 4.417 31.546 1.00 75.00 91 ASN A N 1
ATOM 691 C CA . ASN A 1 91 ? -4.650 4.648 31.860 1.00 75.00 91 ASN A CA 1
ATOM 692 C C . ASN A 1 91 ? -4.348 6.136 32.064 1.00 75.00 91 ASN A C 1
ATOM 694 O O . ASN A 1 91 ? -3.491 6.463 32.881 1.00 75.00 91 ASN A O 1
ATOM 698 N N . ILE A 1 92 ? -5.040 7.018 31.337 1.00 71.38 92 ILE A N 1
ATOM 699 C CA . ILE A 1 92 ? -4.920 8.474 31.484 1.00 71.38 92 ILE A CA 1
ATOM 700 C C . ILE A 1 92 ? -5.536 8.927 32.808 1.00 71.38 92 ILE A C 1
ATOM 702 O O . ILE A 1 92 ? -4.912 9.706 33.518 1.00 71.38 92 ILE A O 1
ATOM 706 N N . SER A 1 93 ? -6.706 8.402 33.189 1.00 72.69 93 SER A N 1
ATOM 707 C CA . SER A 1 93 ? -7.332 8.755 34.472 1.00 72.69 93 SER A CA 1
ATOM 708 C C . SER A 1 93 ? -6.502 8.338 35.692 1.00 72.69 93 SER A C 1
ATOM 710 O O . SER A 1 93 ? -6.660 8.911 36.763 1.00 72.69 93 SER A O 1
ATOM 712 N N . LYS A 1 94 ? -5.608 7.355 35.533 1.00 72.62 94 LYS A N 1
ATOM 713 C CA . LYS A 1 94 ? -4.681 6.876 36.570 1.00 72.62 94 LYS A CA 1
ATOM 714 C C . LYS A 1 94 ? -3.311 7.570 36.549 1.00 72.62 94 LYS A C 1
ATOM 716 O O . LYS A 1 94 ? -2.456 7.214 37.356 1.00 72.62 94 LYS A O 1
ATOM 721 N N . ALA A 1 95 ? -3.049 8.481 35.611 1.00 65.25 95 ALA A N 1
ATOM 722 C CA . ALA A 1 95 ? -1.748 9.135 35.477 1.00 65.25 95 ALA A CA 1
ATOM 723 C C . ALA A 1 95 ? -1.635 10.369 36.388 1.00 65.25 95 ALA A C 1
ATOM 725 O O . ALA A 1 95 ? -2.558 11.172 36.466 1.00 65.25 95 ALA A O 1
ATOM 726 N N . SER A 1 96 ? -0.478 10.540 37.037 1.00 59.16 96 SER A N 1
ATOM 727 C CA . SER A 1 96 ? -0.221 11.639 37.982 1.00 59.16 96 SER A CA 1
ATOM 728 C C . SER A 1 96 ? -0.079 13.020 37.329 1.00 59.16 96 SER A C 1
ATOM 730 O O . SER A 1 96 ? -0.218 14.024 38.020 1.00 59.16 96 SER A O 1
ATOM 732 N N . SER A 1 97 ? 0.197 13.095 36.020 1.00 56.06 97 SER A N 1
ATOM 733 C CA . SER A 1 97 ? 0.253 14.355 35.267 1.00 56.06 97 SER A CA 1
ATOM 734 C C . SER A 1 97 ? -0.414 14.220 33.884 1.00 56.06 97 SER A C 1
ATOM 736 O O . SER A 1 97 ? -0.217 13.203 33.204 1.00 56.06 97 SER A O 1
ATOM 738 N N . PRO A 1 98 ? -1.203 15.221 33.432 1.00 55.09 98 PRO A N 1
ATOM 739 C CA . PRO A 1 98 ? -1.930 15.156 32.158 1.00 55.09 98 PRO A CA 1
ATOM 740 C C . PRO A 1 98 ? -1.028 15.096 30.917 1.00 55.09 98 PRO A C 1
ATOM 742 O O . PRO A 1 98 ? -1.407 14.478 29.917 1.00 55.09 98 PRO A O 1
ATOM 745 N N . GLU A 1 99 ? 0.156 15.711 30.974 1.00 53.47 99 GLU A N 1
ATOM 746 C CA . GLU A 1 99 ? 0.984 15.984 29.790 1.00 53.47 99 GLU A CA 1
ATOM 747 C C . GLU A 1 99 ? 2.104 14.958 29.554 1.00 53.47 99 GLU A C 1
ATOM 749 O O . GLU A 1 99 ? 2.422 14.659 28.403 1.00 53.47 99 GLU A O 1
ATOM 754 N N . GLU A 1 100 ? 2.635 14.319 30.599 1.00 43.03 100 GLU A N 1
ATOM 755 C CA . GLU A 1 100 ? 3.859 13.507 30.480 1.00 43.03 100 GLU A CA 1
ATOM 756 C C . GLU A 1 100 ? 3.587 11.996 30.299 1.00 43.03 100 GLU A C 1
ATOM 758 O O . GLU A 1 100 ? 4.406 11.251 29.758 1.00 43.03 100 GLU A O 1
ATOM 763 N N . GLY A 1 101 ? 2.394 11.517 30.680 1.00 47.28 101 GLY A N 1
ATOM 764 C CA . GLY A 1 101 ? 2.028 10.091 30.639 1.00 47.28 101 GLY A CA 1
ATOM 765 C C . GLY A 1 101 ? 1.061 9.662 29.525 1.00 47.28 101 GLY A C 1
ATOM 766 O O . GLY A 1 101 ? 0.974 8.469 29.215 1.00 47.28 101 GLY A O 1
ATOM 767 N N . SER A 1 102 ? 0.326 10.596 28.916 1.00 51.50 102 SER A N 1
ATOM 768 C CA . SER A 1 102 ? -0.992 10.281 28.336 1.00 51.50 102 SER A CA 1
ATOM 769 C C . SER A 1 102 ? -0.983 9.778 26.891 1.00 51.50 102 SER A C 1
ATOM 771 O O . SER A 1 102 ? -1.801 8.937 26.527 1.00 51.50 102 SER A O 1
ATOM 773 N N . LEU A 1 103 ? -0.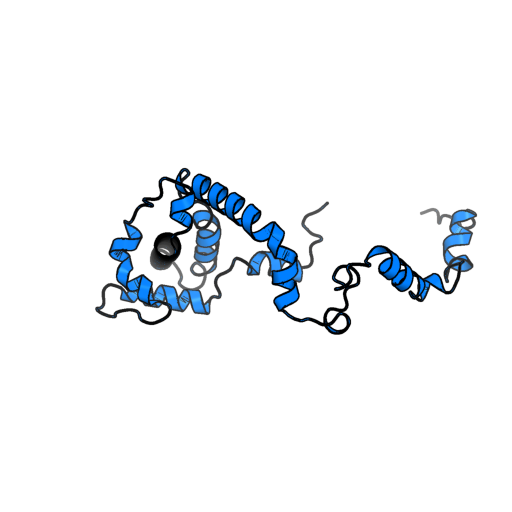054 10.227 26.044 1.00 52.06 103 LEU A N 1
ATOM 774 C CA . LEU A 1 103 ? -0.048 9.854 24.617 1.00 52.06 103 LEU A CA 1
ATOM 775 C C . LEU A 1 103 ? 0.939 8.728 24.288 1.00 52.06 103 LEU A C 1
ATOM 777 O O . LEU A 1 103 ? 0.624 7.849 23.480 1.00 52.06 103 LEU A O 1
ATOM 781 N N . ILE A 1 104 ? 2.106 8.698 24.938 1.00 52.97 104 ILE A N 1
ATOM 782 C CA . ILE A 1 104 ? 3.139 7.680 24.687 1.00 52.97 104 ILE A CA 1
ATOM 783 C C . ILE A 1 104 ? 2.718 6.323 25.269 1.00 52.97 104 ILE A C 1
ATOM 785 O O . ILE A 1 104 ? 2.863 5.303 24.594 1.00 52.97 104 ILE A O 1
ATOM 789 N N . ARG A 1 105 ? 2.121 6.293 26.472 1.00 54.28 105 ARG A N 1
ATOM 790 C CA . ARG A 1 105 ? 1.629 5.055 27.106 1.00 54.28 105 ARG A CA 1
ATOM 791 C C . ARG A 1 105 ? 0.441 4.461 26.350 1.00 54.28 105 ARG A C 1
ATOM 793 O O . ARG A 1 105 ? 0.391 3.247 26.156 1.00 54.28 105 ARG A O 1
ATOM 800 N N . CYS A 1 106 ? -0.466 5.306 25.859 1.00 55.50 106 CYS A N 1
ATOM 801 C CA . CYS A 1 106 ? -1.549 4.889 24.972 1.00 55.50 106 CYS A CA 1
ATOM 802 C C . CYS A 1 106 ? -0.986 4.330 23.663 1.00 55.50 106 CYS A C 1
ATOM 804 O O . CYS A 1 106 ? -1.264 3.183 23.337 1.00 55.50 106 CYS A O 1
ATOM 806 N N . SER A 1 107 ? -0.085 5.045 22.985 1.00 55.91 107 SER A N 1
ATOM 807 C CA . SER A 1 107 ? 0.560 4.553 21.755 1.00 55.91 107 SER A CA 1
ATOM 808 C C . SER A 1 107 ? 1.299 3.220 21.957 1.00 55.91 107 SER A C 1
ATOM 810 O O . SER A 1 107 ? 1.225 2.333 21.110 1.00 55.91 107 SER A O 1
ATOM 812 N N . LYS A 1 108 ? 1.968 3.036 23.103 1.00 58.75 108 LYS A N 1
ATOM 813 C CA . LYS A 1 108 ? 2.621 1.772 23.477 1.00 58.75 108 LYS A CA 1
ATOM 814 C C . LYS A 1 108 ? 1.606 0.659 23.745 1.00 58.75 108 LYS A C 1
ATOM 816 O O . LYS A 1 108 ? 1.770 -0.441 23.241 1.00 58.75 108 LYS A O 1
ATOM 821 N N . THR A 1 109 ? 0.507 0.955 24.435 1.00 57.97 109 THR A N 1
ATOM 822 C CA . THR A 1 109 ? -0.585 -0.006 24.666 1.00 57.97 109 THR A CA 1
ATOM 823 C C . THR A 1 109 ? -1.267 -0.417 23.359 1.00 57.97 109 THR A C 1
ATOM 825 O O . THR A 1 109 ? -1.594 -1.588 23.181 1.00 57.97 109 THR A O 1
ATOM 828 N N . TRP A 1 110 ? -1.436 0.515 22.417 1.00 55.12 110 TRP A N 1
ATOM 829 C CA . TRP A 1 110 ? -1.913 0.229 21.062 1.00 55.12 110 TRP A CA 1
ATOM 830 C C . TRP A 1 110 ? -0.969 -0.717 20.316 1.00 55.12 110 TRP A C 1
ATOM 832 O O . TRP A 1 110 ? -1.439 -1.630 19.643 1.00 55.12 110 TRP A O 1
ATOM 842 N N . LYS A 1 111 ? 0.347 -0.554 20.481 1.00 54.97 111 LYS A N 1
ATOM 843 C CA . LYS A 1 111 ? 1.349 -1.456 19.903 1.00 54.97 111 LYS A CA 1
ATOM 844 C C . LYS A 1 111 ? 1.348 -2.839 20.572 1.00 54.97 111 LYS A C 1
ATOM 846 O O . LYS A 1 111 ? 1.307 -3.847 19.873 1.00 54.97 111 LYS A O 1
ATOM 851 N N . ASP A 1 112 ? 1.323 -2.887 21.903 1.00 55.97 112 ASP A N 1
ATOM 852 C CA . ASP A 1 112 ? 1.507 -4.116 22.689 1.00 55.97 112 ASP A CA 1
ATOM 853 C C . ASP A 1 112 ? 0.230 -4.972 22.766 1.00 55.97 112 ASP A C 1
ATOM 855 O O . ASP A 1 112 ? 0.285 -6.197 22.657 1.00 55.97 112 ASP A O 1
ATOM 859 N N . LYS A 1 113 ? -0.942 -4.340 22.922 1.00 55.72 113 LYS A N 1
ATOM 860 C CA . LYS A 1 113 ? -2.246 -5.026 22.989 1.00 55.72 113 LYS A CA 1
ATOM 861 C C . LYS A 1 113 ? -2.985 -5.057 21.655 1.00 55.72 113 LYS A C 1
ATOM 863 O O . LYS A 1 113 ? -3.882 -5.876 21.485 1.00 55.72 113 LYS A O 1
ATOM 868 N N . GLY A 1 114 ? -2.622 -4.203 20.696 1.00 48.31 114 GLY A N 1
ATOM 869 C CA . GLY A 1 114 ? -3.254 -4.191 19.378 1.00 48.31 114 GLY A CA 1
ATOM 870 C C . GLY A 1 114 ? -2.921 -5.423 18.540 1.00 48.31 114 GLY A C 1
ATOM 871 O O . GLY A 1 114 ? -3.759 -5.839 17.751 1.00 48.31 114 GLY A O 1
ATOM 872 N N . LEU A 1 115 ? -1.743 -6.029 18.712 1.00 42.53 115 LEU A N 1
ATOM 873 C CA . LEU A 1 115 ? -1.314 -7.173 17.897 1.00 42.53 115 LEU A CA 1
ATOM 874 C C . LEU A 1 115 ? -1.629 -8.549 18.510 1.00 42.53 115 LEU A C 1
ATOM 876 O O . LEU A 1 115 ? -1.437 -9.565 17.851 1.00 42.53 115 LEU A O 1
ATOM 880 N N . ARG A 1 116 ? -2.113 -8.608 19.756 1.00 41.19 116 ARG A N 1
ATOM 881 C CA . ARG A 1 116 ? -2.454 -9.862 20.447 1.00 41.19 116 ARG A CA 1
ATOM 882 C C . ARG A 1 116 ? -3.928 -9.885 20.836 1.00 41.19 116 ARG A C 1
ATOM 884 O O . ARG A 1 116 ? -4.281 -9.705 21.998 1.00 41.19 116 ARG A O 1
ATOM 891 N N . SER A 1 117 ? -4.798 -10.148 19.865 1.00 46.06 117 SER A N 1
ATOM 892 C CA . SER A 1 117 ? -6.078 -10.788 20.168 1.00 46.06 117 SER A CA 1
ATOM 893 C C . SER A 1 117 ? -5.852 -12.291 20.383 1.00 46.06 117 SER A C 1
ATOM 895 O O . SER A 1 117 ? -4.947 -12.902 19.813 1.00 46.06 117 SER A O 1
ATOM 897 N N . SER A 1 118 ? -6.652 -12.851 21.288 1.00 46.91 118 SER A N 1
ATOM 898 C CA . SER A 1 118 ? -6.611 -14.224 21.796 1.00 46.91 118 SER A CA 1
ATOM 899 C C . SER A 1 118 ? -6.290 -15.299 20.738 1.00 46.91 118 SER A C 1
ATOM 901 O O . SER A 1 118 ? -6.821 -15.280 19.630 1.00 46.91 118 SER A O 1
ATOM 903 N N . SER A 1 119 ? -5.446 -16.261 21.131 1.00 51.34 119 SER A N 1
ATOM 904 C CA . SER A 1 119 ? -4.798 -17.337 20.349 1.00 51.34 119 SER A CA 1
ATOM 905 C C . SER A 1 119 ? -5.652 -18.039 19.270 1.00 51.34 119 SER A C 1
ATOM 907 O O . SER A 1 119 ? -5.122 -18.479 18.252 1.00 51.34 119 SER A O 1
ATOM 909 N N . ARG A 1 120 ? -6.979 -18.118 19.440 1.00 49.75 120 ARG A N 1
ATOM 910 C CA . ARG A 1 120 ? -7.866 -18.925 18.583 1.00 49.75 120 ARG A CA 1
ATOM 911 C C . ARG A 1 120 ? -8.378 -18.193 17.334 1.00 49.75 120 ARG A C 1
ATOM 913 O O . ARG A 1 120 ? -8.329 -18.754 16.247 1.00 49.75 120 ARG A O 1
ATOM 920 N N . SER A 1 121 ? -8.810 -16.937 17.461 1.00 54.78 121 SER A N 1
ATOM 921 C CA . SER A 1 121 ? -9.367 -16.158 16.338 1.00 54.78 121 SER A CA 1
ATOM 922 C C . SER A 1 121 ? -8.292 -15.707 15.340 1.00 54.78 121 SER A C 1
ATOM 924 O O . SER A 1 121 ? -8.553 -15.613 14.143 1.00 54.78 121 SER A O 1
ATOM 926 N N . SER A 1 122 ? -7.065 -15.484 15.819 1.00 59.91 122 SER A N 1
ATOM 927 C CA . SER A 1 122 ? -5.929 -15.042 15.000 1.00 59.91 122 SER A CA 1
ATOM 928 C C . SER A 1 122 ? -5.473 -16.105 13.992 1.00 59.91 122 SER A C 1
ATOM 930 O O . SER A 1 122 ? -5.115 -15.769 12.866 1.00 59.91 122 SER A O 1
ATOM 932 N N . ALA A 1 123 ? -5.538 -17.392 14.349 1.00 60.50 123 ALA A N 1
ATOM 933 C CA . ALA A 1 123 ? -5.155 -18.482 13.450 1.00 60.50 123 ALA A CA 1
ATOM 934 C C . ALA A 1 123 ? -6.159 -18.680 12.298 1.00 60.50 123 ALA A C 1
ATOM 936 O O . ALA A 1 123 ? -5.758 -18.910 11.157 1.00 60.50 123 ALA A O 1
ATOM 937 N N . THR A 1 124 ? -7.460 -18.558 12.574 1.00 64.19 124 THR A N 1
ATOM 938 C CA . THR A 1 124 ? -8.519 -18.665 11.555 1.00 64.19 124 THR A CA 1
ATOM 939 C C . THR A 1 124 ? -8.491 -17.475 10.594 1.00 64.19 124 THR A C 1
ATOM 941 O O . THR A 1 124 ? -8.613 -17.661 9.386 1.00 64.19 124 THR A O 1
ATOM 944 N N . TYR A 1 125 ? -8.232 -16.269 11.113 1.00 68.06 125 TYR A N 1
ATOM 945 C CA . TYR A 1 125 ? -8.063 -15.060 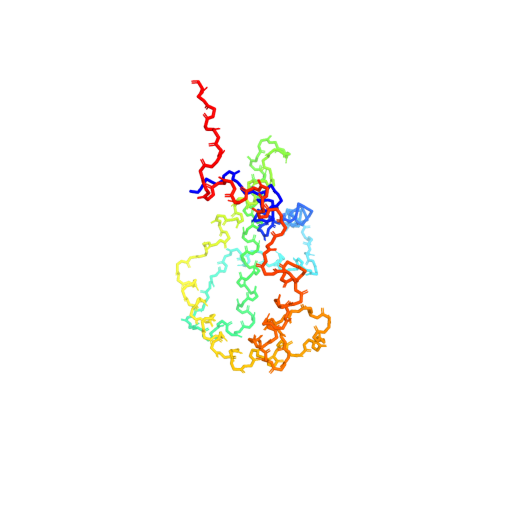10.303 1.00 68.06 125 TYR A CA 1
ATOM 946 C C . TYR A 1 125 ? -6.870 -15.168 9.341 1.00 68.06 125 TYR A C 1
ATOM 948 O O . TYR A 1 125 ? -7.002 -14.888 8.153 1.00 68.06 125 TYR A O 1
ATOM 956 N N . MET A 1 126 ? -5.719 -15.655 9.820 1.00 64.81 126 MET A N 1
ATOM 957 C CA . MET A 1 126 ? -4.535 -15.870 8.975 1.00 64.81 126 MET A CA 1
ATOM 958 C C . MET A 1 126 ? -4.796 -16.879 7.844 1.00 64.81 126 MET A C 1
ATOM 960 O O . MET A 1 126 ? -4.324 -16.683 6.727 1.00 64.81 126 MET A O 1
ATOM 964 N N . ARG A 1 127 ? -5.590 -17.929 8.099 1.00 68.25 127 ARG A N 1
ATOM 965 C CA . ARG A 1 127 ? -6.012 -18.888 7.063 1.00 68.25 127 ARG A CA 1
ATOM 966 C C . ARG A 1 127 ? -6.955 -18.262 6.037 1.00 68.25 127 ARG A C 1
ATOM 968 O O . ARG A 1 127 ? -6.764 -18.478 4.843 1.00 68.25 127 ARG A O 1
ATOM 975 N N . SER A 1 128 ? -7.918 -17.454 6.484 1.00 70.62 128 SER A N 1
ATOM 976 C CA . SER A 1 128 ? -8.807 -16.712 5.582 1.00 70.62 128 SER A CA 1
ATOM 977 C C . SER A 1 128 ? -8.038 -15.731 4.693 1.00 70.62 128 SER A C 1
ATOM 979 O O . SER A 1 128 ? -8.331 -15.650 3.504 1.00 70.62 128 SER A O 1
ATOM 981 N N . LEU A 1 129 ? -7.042 -15.021 5.237 1.00 72.25 129 LEU A N 1
ATOM 982 C CA . LEU A 1 129 ? -6.182 -14.113 4.469 1.00 72.25 129 LEU A CA 1
ATOM 983 C C . LEU A 1 129 ? -5.345 -14.846 3.417 1.00 72.25 129 LEU A C 1
ATOM 985 O O . LEU A 1 129 ? -5.158 -14.351 2.307 1.00 72.25 129 LEU A O 1
ATOM 989 N N . PHE A 1 130 ? -4.828 -16.029 3.757 1.00 73.69 130 PHE A N 1
ATOM 990 C CA . PHE A 1 130 ? -4.111 -16.845 2.786 1.00 73.69 130 PHE A CA 1
ATOM 991 C C . PHE A 1 130 ? -5.044 -17.266 1.648 1.00 73.69 130 PHE A C 1
ATOM 993 O O . PHE A 1 130 ? -4.689 -17.096 0.487 1.00 73.69 130 PHE A O 1
ATOM 1000 N N . PHE A 1 131 ? -6.258 -17.724 1.967 1.00 74.62 131 PHE A N 1
ATOM 1001 C CA . PHE A 1 131 ? -7.255 -18.121 0.974 1.00 74.62 131 PHE A CA 1
ATOM 1002 C C . PHE A 1 131 ? -7.639 -16.973 0.029 1.00 74.62 131 PHE A C 1
ATOM 1004 O O . PHE A 1 131 ? -7.620 -17.150 -1.187 1.00 74.62 131 PHE A O 1
ATOM 1011 N N . THR A 1 132 ? -7.899 -15.771 0.552 1.00 73.31 132 THR A N 1
ATOM 1012 C CA . THR A 1 132 ? -8.233 -14.607 -0.287 1.00 73.31 132 THR A CA 1
ATOM 1013 C C . THR A 1 132 ? -7.063 -14.180 -1.173 1.00 73.31 132 THR A C 1
ATOM 1015 O O . THR A 1 132 ? -7.280 -13.818 -2.328 1.00 73.31 132 THR A O 1
ATOM 1018 N N . SER A 1 133 ? -5.817 -14.301 -0.697 1.00 72.69 133 SER A N 1
ATOM 1019 C CA . SER A 1 133 ? -4.623 -14.066 -1.519 1.00 72.69 133 SER A CA 1
ATOM 1020 C C . SER A 1 133 ? -4.593 -14.982 -2.747 1.00 72.69 133 SER A C 1
ATOM 1022 O O . SER A 1 133 ? -4.321 -14.512 -3.850 1.00 72.69 133 SER A O 1
ATOM 1024 N N . ILE A 1 134 ? -4.954 -16.264 -2.599 1.00 78.81 134 ILE A N 1
ATOM 1025 C CA . ILE A 1 134 ? -5.030 -17.207 -3.729 1.00 78.81 134 ILE A CA 1
ATOM 1026 C C . ILE A 1 134 ? -6.033 -16.735 -4.788 1.00 78.81 134 ILE A C 1
ATOM 1028 O O . ILE A 1 134 ? -5.729 -16.831 -5.975 1.00 78.81 134 ILE A O 1
ATOM 1032 N N . LEU A 1 135 ? -7.182 -16.202 -4.367 1.00 84.62 135 LEU A N 1
ATOM 1033 C CA . LEU A 1 135 ? -8.245 -15.751 -5.270 1.00 84.62 135 LEU A CA 1
ATOM 1034 C C . LEU A 1 135 ? -7.899 -14.455 -6.014 1.00 84.62 135 LEU A C 1
ATOM 1036 O O . LEU A 1 135 ? -8.292 -14.281 -7.165 1.00 84.62 135 LEU A O 1
ATOM 1040 N N . VAL A 1 136 ? -7.155 -13.547 -5.378 1.00 90.00 136 VAL A N 1
ATOM 1041 C CA . VAL A 1 136 ? -6.776 -12.261 -5.987 1.00 90.00 136 VAL A CA 1
ATOM 1042 C C . VAL A 1 136 ? -5.621 -12.420 -6.978 1.00 90.00 136 VAL A C 1
ATOM 1044 O O . VAL A 1 136 ? -5.584 -11.707 -7.975 1.00 90.00 136 VAL A O 1
ATOM 1047 N N . ARG A 1 137 ? -4.704 -13.376 -6.758 1.00 92.06 137 ARG A N 1
ATOM 1048 C CA . ARG A 1 137 ? -3.519 -13.602 -7.612 1.00 92.06 137 ARG A CA 1
ATOM 1049 C C . ARG A 1 137 ? -3.783 -13.644 -9.127 1.00 92.06 137 ARG A C 1
ATOM 1051 O O . ARG A 1 137 ? -3.084 -12.911 -9.821 1.00 92.06 137 ARG A O 1
ATOM 1058 N N . PRO A 1 138 ? -4.735 -14.432 -9.667 1.00 94.44 138 PRO A N 1
ATOM 1059 C CA . PRO A 1 138 ? -4.981 -14.452 -11.114 1.00 94.44 138 PRO A CA 1
ATOM 1060 C C . PRO A 1 138 ? -5.466 -13.101 -11.663 1.00 94.44 138 PRO A C 1
ATOM 1062 O O . PRO A 1 138 ? -5.208 -12.783 -12.817 1.00 94.44 138 PRO A O 1
ATOM 1065 N N . ASN A 1 139 ? -6.112 -12.285 -10.827 1.00 94.00 139 ASN A N 1
ATOM 1066 C CA . ASN A 1 139 ? -6.623 -10.965 -11.194 1.00 94.00 139 ASN A CA 1
ATOM 1067 C C . ASN A 1 139 ? -5.673 -9.824 -10.792 1.00 94.00 139 ASN A C 1
ATOM 1069 O O . ASN A 1 139 ? -6.029 -8.659 -10.942 1.00 94.00 139 ASN A O 1
ATOM 1073 N N . ALA A 1 140 ? -4.475 -10.123 -10.280 1.00 93.88 140 ALA A N 1
ATOM 1074 C CA . ALA A 1 140 ? -3.578 -9.104 -9.741 1.00 93.88 140 ALA A CA 1
ATOM 1075 C C . ALA A 1 140 ? -3.140 -8.082 -10.803 1.00 93.88 140 ALA A C 1
ATOM 1077 O O . ALA A 1 140 ? -3.130 -6.891 -10.508 1.00 93.88 140 ALA A O 1
ATOM 1078 N N . VAL A 1 141 ? -2.831 -8.536 -12.025 1.00 93.12 141 VAL A N 1
ATOM 1079 C CA . VAL A 1 141 ? -2.433 -7.665 -13.146 1.00 93.12 141 VAL A CA 1
ATOM 1080 C C . VAL A 1 141 ? -3.604 -6.775 -13.608 1.00 93.12 141 VAL A C 1
ATOM 1082 O O . VAL A 1 141 ? -3.472 -5.559 -13.517 1.00 93.12 141 VAL A O 1
ATOM 1085 N N . PRO A 1 142 ? -4.802 -7.309 -13.931 1.00 94.75 142 PRO A N 1
ATOM 1086 C CA . PRO A 1 142 ? -5.961 -6.470 -14.257 1.00 94.75 142 PRO A CA 1
ATOM 1087 C C . PRO A 1 142 ? -6.338 -5.443 -13.177 1.00 94.75 142 PRO A C 1
ATOM 1089 O O . PRO A 1 142 ? -6.782 -4.342 -13.491 1.00 94.75 142 PRO A O 1
ATOM 1092 N N . LEU A 1 143 ? -6.174 -5.789 -11.894 1.00 95.94 143 LEU A N 1
ATOM 1093 C CA . LEU A 1 143 ? -6.477 -4.881 -10.784 1.00 95.94 143 LEU A CA 1
ATOM 1094 C C . LEU A 1 143 ? -5.523 -3.684 -10.721 1.00 95.94 143 LEU A C 1
ATOM 1096 O O . LEU A 1 143 ? -5.964 -2.591 -10.373 1.00 95.94 143 LEU A O 1
ATOM 1100 N N . VAL A 1 144 ? -4.237 -3.874 -11.037 1.00 94.44 144 VAL A N 1
ATOM 1101 C CA . VAL A 1 144 ? -3.285 -2.754 -11.115 1.00 94.44 144 VAL A CA 1
ATOM 1102 C C . VAL A 1 144 ? -3.428 -1.983 -12.427 1.00 94.44 144 VAL A C 1
ATOM 1104 O O . VAL A 1 144 ? -3.290 -0.761 -12.420 1.00 94.44 144 VAL A O 1
ATOM 1107 N N . ASP A 1 145 ? -3.799 -2.661 -13.514 1.00 95.06 145 ASP A N 1
ATOM 1108 C CA . ASP A 1 145 ? -4.063 -2.037 -14.814 1.00 95.06 145 ASP A CA 1
ATOM 1109 C C . ASP A 1 145 ? -5.291 -1.116 -14.775 1.00 95.06 145 ASP A C 1
ATOM 1111 O O . ASP A 1 145 ? -5.330 -0.105 -15.474 1.00 95.06 145 ASP A O 1
ATOM 1115 N N . ALA A 1 146 ? -6.269 -1.395 -13.905 1.00 96.94 146 ALA A N 1
ATOM 1116 C CA . ALA A 1 146 ? -7.453 -0.557 -13.710 1.00 96.94 146 ALA A CA 1
ATOM 1117 C C . ALA A 1 146 ? -7.133 0.883 -13.256 1.00 96.94 146 ALA A C 1
ATOM 1119 O O . ALA A 1 146 ? -7.964 1.775 -13.432 1.00 96.94 146 ALA A O 1
ATOM 1120 N N . PHE A 1 147 ? -5.939 1.141 -12.704 1.00 95.44 147 PHE A N 1
ATOM 1121 C CA . PHE A 1 147 ? -5.490 2.506 -12.405 1.00 95.44 147 PHE A CA 1
ATOM 1122 C C . PHE A 1 147 ? -5.154 3.323 -13.661 1.00 95.44 147 PHE A C 1
ATOM 1124 O O . PHE A 1 147 ? -5.064 4.546 -13.575 1.00 95.44 147 PHE A O 1
ATOM 1131 N N . ASN A 1 148 ? -4.997 2.665 -14.815 1.00 95.06 148 ASN A N 1
ATOM 1132 C CA . ASN A 1 148 ? -4.764 3.277 -16.121 1.00 95.06 148 ASN A CA 1
ATOM 1133 C C . ASN A 1 148 ? -3.577 4.261 -16.133 1.00 95.06 148 ASN A C 1
ATOM 1135 O O . ASN A 1 148 ? -3.632 5.341 -16.728 1.00 95.06 148 ASN A O 1
ATOM 1139 N N . TYR A 1 149 ? -2.497 3.902 -15.434 1.00 96.00 149 TYR A N 1
ATOM 1140 C CA . TYR A 1 149 ? -1.267 4.683 -15.444 1.00 96.00 149 TYR A CA 1
ATOM 1141 C C . TYR A 1 149 ? -0.497 4.458 -16.741 1.00 96.00 149 TYR A C 1
ATOM 1143 O O . TYR A 1 149 ? -0.265 3.327 -17.159 1.00 96.00 149 TYR A O 1
ATOM 1151 N N . THR A 1 150 ? -0.049 5.549 -17.357 1.00 95.50 150 THR A N 1
ATOM 1152 C CA . THR A 1 150 ? 0.835 5.469 -18.520 1.00 95.50 150 THR A CA 1
ATOM 1153 C C . THR A 1 150 ? 2.259 5.129 -18.083 1.00 95.50 150 THR A C 1
ATOM 1155 O O . THR A 1 150 ? 2.701 5.547 -17.011 1.00 95.50 150 THR A O 1
ATOM 1158 N N . ASP A 1 151 ? 3.024 4.447 -18.942 1.00 94.50 151 ASP A N 1
ATOM 1159 C CA . ASP A 1 151 ? 4.449 4.158 -18.701 1.00 94.50 151 ASP A CA 1
ATOM 1160 C C . ASP A 1 151 ? 5.259 5.431 -18.383 1.00 94.50 151 ASP A C 1
ATOM 1162 O O . ASP A 1 151 ? 6.191 5.404 -17.576 1.00 94.50 151 ASP A O 1
ATOM 1166 N N . HIS A 1 152 ? 4.889 6.559 -19.002 1.00 94.12 152 HIS A N 1
ATOM 1167 C CA . HIS A 1 152 ? 5.505 7.860 -18.747 1.00 94.12 152 HIS A CA 1
ATOM 1168 C C . HIS A 1 152 ? 5.210 8.365 -17.330 1.00 94.12 152 HIS A C 1
ATOM 1170 O O . HIS A 1 152 ? 6.119 8.821 -16.642 1.00 94.12 152 HIS A O 1
ATOM 1176 N N . TYR A 1 153 ? 3.954 8.268 -16.881 1.00 95.44 153 TYR A N 1
ATOM 1177 C CA . TYR A 1 153 ? 3.564 8.664 -15.528 1.00 95.44 153 TYR A CA 1
ATOM 1178 C C . TYR A 1 153 ? 4.190 7.755 -14.465 1.00 95.44 153 TYR A C 1
ATOM 1180 O O . TYR A 1 153 ? 4.660 8.234 -13.436 1.00 95.44 153 TYR A O 1
ATOM 1188 N N . LEU A 1 154 ? 4.232 6.446 -14.725 1.00 93.94 154 LEU A N 1
ATOM 1189 C CA . LEU A 1 154 ? 4.787 5.470 -13.796 1.00 93.94 154 LEU A CA 1
ATOM 1190 C C . LEU A 1 154 ? 6.311 5.606 -13.650 1.00 93.94 154 LEU A C 1
ATOM 1192 O O . LEU A 1 154 ? 6.854 5.330 -12.582 1.00 93.94 154 LEU A O 1
ATOM 1196 N N . GLY A 1 155 ? 7.018 5.976 -14.725 1.00 91.69 155 GLY A N 1
ATOM 1197 C CA . GLY A 1 155 ? 8.470 6.196 -14.726 1.00 91.69 155 GLY A CA 1
ATOM 1198 C C . GLY A 1 155 ? 9.319 4.944 -14.446 1.00 91.69 155 GLY A C 1
ATOM 1199 O O . GLY A 1 155 ? 10.550 5.016 -14.398 1.00 91.69 155 GLY A O 1
ATOM 1200 N N . SER A 1 156 ? 8.692 3.777 -14.295 1.00 94.00 156 SER A N 1
ATOM 1201 C CA . SER A 1 156 ? 9.330 2.527 -13.884 1.00 94.00 156 SER A CA 1
ATOM 1202 C C . SER A 1 156 ? 9.597 1.610 -15.072 1.00 94.00 156 SER A C 1
ATOM 1204 O O . SER A 1 156 ? 8.721 1.375 -15.896 1.00 94.00 156 SER A O 1
ATOM 1206 N N . VAL A 1 157 ? 10.805 1.040 -15.146 1.00 93.88 157 VAL A N 1
ATOM 1207 C CA . VAL A 1 157 ? 11.109 -0.022 -16.127 1.00 93.88 157 VAL A CA 1
ATOM 1208 C C . VAL A 1 157 ? 10.506 -1.358 -15.715 1.00 93.88 157 VAL A C 1
ATOM 1210 O O . VAL A 1 157 ? 10.079 -2.134 -16.561 1.00 93.88 157 VAL A O 1
ATOM 1213 N N . LEU A 1 158 ? 10.481 -1.633 -14.411 1.00 94.75 158 LEU A N 1
ATOM 1214 C CA . LEU A 1 158 ? 9.975 -2.897 -13.880 1.00 94.75 158 LEU A CA 1
ATOM 1215 C C . LEU A 1 158 ? 8.451 -2.991 -13.985 1.00 94.75 158 LEU A C 1
ATOM 1217 O O . LEU A 1 158 ? 7.918 -4.086 -14.087 1.00 94.75 158 LEU A O 1
ATOM 1221 N N . GLY A 1 159 ? 7.763 -1.849 -13.937 1.00 94.38 159 GLY A N 1
ATOM 1222 C CA . GLY A 1 159 ? 6.303 -1.770 -13.974 1.00 94.38 159 GLY A CA 1
ATOM 1223 C C . GLY A 1 159 ? 5.721 -1.479 -15.354 1.00 94.38 159 GLY A C 1
ATOM 1224 O O . GLY A 1 159 ? 4.594 -1.006 -15.423 1.00 94.38 159 GLY A O 1
ATOM 1225 N N . ARG A 1 160 ? 6.483 -1.679 -16.435 1.00 94.88 160 ARG A N 1
ATOM 1226 C CA . ARG A 1 160 ? 5.992 -1.415 -17.793 1.00 94.88 160 ARG A CA 1
ATOM 1227 C C . ARG A 1 160 ? 4.769 -2.261 -18.125 1.00 94.88 160 ARG A C 1
ATOM 1229 O O . ARG A 1 160 ? 4.752 -3.455 -17.828 1.00 94.88 160 ARG A O 1
ATOM 1236 N N . TYR A 1 161 ? 3.821 -1.656 -18.834 1.00 94.31 161 TYR A N 1
ATOM 1237 C CA . TYR A 1 161 ? 2.583 -2.318 -19.243 1.00 94.31 161 TYR A CA 1
ATOM 1238 C C . TYR A 1 161 ? 2.814 -3.531 -20.162 1.00 94.31 161 TYR A C 1
ATOM 1240 O O . TYR A 1 161 ? 2.154 -4.555 -20.031 1.00 94.31 161 TYR A O 1
ATOM 1248 N N . ASP A 1 162 ? 3.791 -3.445 -21.069 1.00 93.50 162 ASP A N 1
ATOM 1249 C CA . ASP A 1 162 ? 4.109 -4.516 -22.025 1.00 93.50 162 ASP A CA 1
ATOM 1250 C C . ASP A 1 162 ? 4.854 -5.713 -21.408 1.00 93.50 162 ASP A C 1
ATOM 1252 O O . ASP A 1 162 ? 5.098 -6.706 -22.091 1.00 93.50 162 ASP A O 1
ATOM 1256 N N . GLY A 1 163 ? 5.263 -5.624 -20.137 1.00 93.62 163 GLY A N 1
ATOM 1257 C CA . GLY A 1 163 ? 6.054 -6.659 -19.471 1.00 93.62 163 GLY A CA 1
ATOM 1258 C C . GLY A 1 163 ? 7.472 -6.842 -20.034 1.00 93.62 163 GLY A C 1
ATOM 1259 O O . GLY A 1 163 ? 8.188 -7.747 -19.598 1.00 93.62 163 GLY A O 1
ATOM 1260 N N . CYS A 1 164 ? 7.931 -5.987 -20.956 1.00 93.69 164 CYS A N 1
ATOM 1261 C CA . CYS A 1 164 ? 9.255 -6.070 -21.583 1.00 93.69 164 CYS A CA 1
ATOM 1262 C C . CYS A 1 164 ? 10.350 -5.491 -20.674 1.00 93.69 164 CYS A C 1
ATOM 1264 O O . CYS A 1 164 ? 11.014 -4.506 -21.001 1.00 93.69 164 CYS A O 1
ATOM 1266 N N . VAL A 1 165 ? 10.544 -6.105 -19.508 1.00 95.88 165 VAL A N 1
ATOM 1267 C CA . VAL A 1 165 ? 11.384 -5.560 -18.434 1.00 95.88 165 VAL A CA 1
ATOM 1268 C C . VAL A 1 165 ? 12.876 -5.615 -18.771 1.00 95.88 165 VAL A C 1
ATOM 1270 O O . VAL A 1 165 ? 13.547 -4.584 -18.766 1.00 95.88 165 VAL A O 1
ATOM 1273 N N . TYR A 1 166 ? 13.418 -6.799 -19.067 1.00 95.81 166 TYR A N 1
ATOM 1274 C CA . TYR A 1 166 ? 14.870 -6.985 -19.193 1.00 95.81 1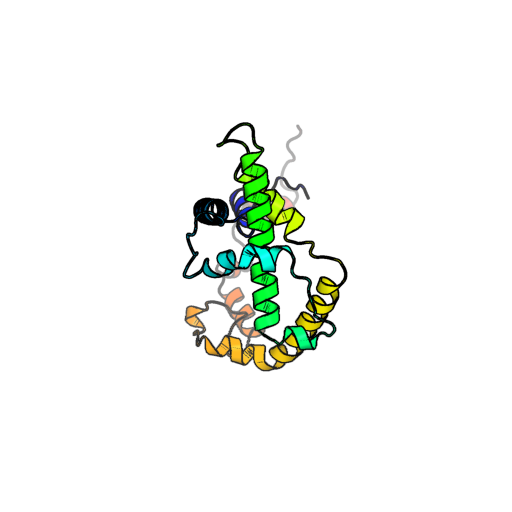66 TYR A CA 1
ATOM 1275 C C . TYR A 1 166 ? 15.517 -6.175 -20.328 1.00 95.81 166 TYR A C 1
ATOM 1277 O O . TYR A 1 166 ? 16.518 -5.505 -20.060 1.00 95.81 166 TYR A O 1
ATOM 1285 N N . PRO A 1 167 ? 14.963 -6.143 -21.557 1.00 96.31 167 PRO A N 1
ATOM 1286 C CA . PRO A 1 167 ? 15.538 -5.330 -22.627 1.00 96.31 167 PRO A CA 1
ATOM 1287 C C . PRO A 1 167 ? 15.535 -3.839 -22.277 1.00 96.31 167 PRO A C 1
ATOM 1289 O O . PRO A 1 167 ? 16.519 -3.138 -22.499 1.00 96.31 167 PRO A O 1
ATOM 1292 N N . LYS A 1 168 ? 14.459 -3.353 -21.648 1.00 95.31 168 LYS A N 1
ATOM 1293 C CA . LYS A 1 168 ? 14.345 -1.945 -21.257 1.00 95.31 168 LYS A CA 1
ATOM 1294 C C . LYS A 1 168 ? 15.234 -1.571 -20.080 1.00 95.31 168 LYS A C 1
ATOM 1296 O O . LYS A 1 168 ? 15.678 -0.426 -20.014 1.00 95.31 168 LYS A O 1
ATOM 1301 N N . LEU A 1 169 ? 15.536 -2.507 -19.180 1.00 95.81 169 LEU A N 1
ATOM 1302 C CA . LEU A 1 169 ? 16.538 -2.289 -18.134 1.00 95.81 169 LEU A CA 1
ATOM 1303 C C . LEU A 1 169 ? 17.914 -2.083 -18.757 1.00 95.81 169 LEU A C 1
ATOM 1305 O O . LEU A 1 169 ? 18.605 -1.137 -18.392 1.00 95.81 169 LEU A O 1
ATOM 1309 N N . TYR A 1 170 ? 18.271 -2.926 -19.725 1.00 94.75 170 TYR A N 1
ATOM 1310 C CA . TYR A 1 170 ? 19.532 -2.810 -20.446 1.00 94.75 170 TYR A CA 1
ATOM 1311 C C . TYR A 1 170 ? 19.628 -1.489 -21.223 1.00 94.75 170 TYR A C 1
ATOM 1313 O O . TYR A 1 170 ? 20.600 -0.756 -21.067 1.00 94.75 170 TYR A O 1
ATOM 1321 N N . GLU A 1 171 ? 18.588 -1.123 -21.980 1.00 94.94 171 GLU A N 1
ATOM 1322 C CA . GLU A 1 171 ? 18.535 0.159 -22.698 1.00 94.94 171 GLU A CA 1
ATOM 1323 C C . GLU A 1 171 ? 18.660 1.370 -21.763 1.00 94.94 171 GLU A C 1
ATOM 1325 O O . GLU A 1 171 ? 19.291 2.360 -22.130 1.00 94.94 171 GLU A O 1
ATOM 1330 N N . LYS A 1 172 ? 18.042 1.329 -20.570 1.00 92.50 172 LYS A N 1
ATOM 1331 C CA . LYS A 1 172 ? 18.181 2.412 -19.587 1.00 92.50 172 LYS A CA 1
ATOM 1332 C C . LYS A 1 172 ? 19.582 2.457 -18.991 1.00 92.50 172 LYS A C 1
ATOM 1334 O O . LYS A 1 172 ? 20.123 3.548 -18.875 1.00 92.50 172 LYS A O 1
ATOM 1339 N N . ALA A 1 173 ? 20.165 1.307 -18.651 1.00 94.00 173 ALA A N 1
ATOM 1340 C CA . ALA A 1 173 ? 21.528 1.243 -18.133 1.00 94.00 173 ALA A CA 1
ATOM 1341 C C . ALA A 1 173 ? 22.532 1.808 -19.147 1.00 94.00 173 ALA A C 1
ATOM 1343 O O . ALA A 1 173 ? 23.399 2.587 -18.775 1.00 94.00 173 ALA A O 1
ATOM 1344 N N . TRP A 1 174 ? 22.368 1.502 -20.435 1.00 92.62 174 TRP A N 1
ATOM 1345 C CA . TRP A 1 174 ? 23.255 2.004 -21.489 1.00 92.62 174 TRP A CA 1
ATOM 1346 C C . TRP A 1 174 ? 23.232 3.533 -21.652 1.00 92.62 174 TRP A C 1
ATOM 1348 O O . TRP A 1 174 ? 24.195 4.111 -22.132 1.00 92.62 174 TRP A O 1
ATOM 1358 N N . LYS A 1 175 ? 22.140 4.197 -21.257 1.00 93.50 175 LYS A N 1
ATOM 1359 C CA . LYS A 1 175 ? 21.990 5.661 -21.339 1.00 93.50 175 LYS A CA 1
ATOM 1360 C C . LYS A 1 175 ? 22.534 6.404 -20.118 1.00 93.50 175 LYS A C 1
ATOM 1362 O O . LYS A 1 175 ? 22.445 7.628 -20.079 1.00 93.50 175 LYS A O 1
ATOM 1367 N N . GLU A 1 176 ? 23.010 5.687 -19.105 1.00 93.31 176 GLU A N 1
ATOM 1368 C CA . GLU A 1 176 ? 23.624 6.304 -17.933 1.00 93.31 176 GLU A CA 1
ATOM 1369 C C . GLU A 1 176 ? 24.935 6.994 -18.353 1.00 93.31 176 GLU A C 1
ATOM 1371 O O . GLU A 1 176 ? 25.782 6.312 -18.931 1.00 93.31 176 GLU A O 1
ATOM 1376 N N . PRO A 1 177 ? 25.154 8.286 -18.033 1.00 93.75 177 PRO A N 1
ATOM 1377 C CA . PRO A 1 177 ? 26.367 9.016 -18.423 1.00 93.75 177 PRO A CA 1
ATOM 1378 C C . PRO A 1 177 ? 27.674 8.345 -17.986 1.00 93.75 177 PRO A C 1
ATOM 1380 O O . PRO A 1 177 ? 28.712 8.495 -18.620 1.00 93.75 177 PRO A O 1
ATOM 1383 N N . LEU A 1 178 ? 27.634 7.551 -16.911 1.00 91.81 178 LEU A N 1
ATOM 1384 C CA . LEU A 1 178 ? 28.792 6.788 -16.442 1.00 91.81 178 LEU A CA 1
ATOM 1385 C C . LEU A 1 178 ? 29.272 5.729 -17.453 1.00 91.81 178 LEU A C 1
ATOM 1387 O O . LEU A 1 178 ? 30.412 5.284 -17.372 1.00 91.81 178 LEU A O 1
ATOM 1391 N N . ASN A 1 179 ? 28.412 5.326 -18.390 1.00 93.44 179 ASN A N 1
ATOM 1392 C CA . ASN A 1 179 ? 28.720 4.351 -19.431 1.00 93.44 179 ASN A CA 1
ATOM 1393 C C . ASN A 1 179 ? 29.177 5.001 -20.753 1.00 93.44 179 ASN A C 1
ATOM 1395 O O . ASN A 1 179 ? 29.421 4.273 -21.716 1.00 93.44 179 ASN A O 1
ATOM 1399 N N . ASP A 1 180 ? 29.329 6.332 -20.812 1.00 93.25 180 ASP A N 1
ATOM 1400 C CA . ASP A 1 180 ? 29.819 7.040 -22.007 1.00 93.25 180 ASP A CA 1
ATOM 1401 C C . ASP A 1 180 ? 31.286 6.698 -22.325 1.00 93.25 180 ASP A C 1
ATOM 1403 O O . ASP A 1 180 ? 31.704 6.703 -23.486 1.00 93.25 180 ASP A O 1
ATOM 1407 N N . SER A 1 181 ? 32.078 6.368 -21.301 1.00 92.12 181 SER A N 1
ATOM 1408 C CA . SER A 1 181 ? 33.473 5.955 -21.432 1.00 92.12 181 SER A CA 1
ATOM 1409 C C . SER A 1 181 ? 33.701 4.560 -20.845 1.00 92.12 181 SER A C 1
ATOM 1411 O O . SER A 1 181 ? 33.224 4.208 -19.771 1.00 92.12 181 SER A O 1
ATOM 1413 N N . VAL A 1 182 ? 34.489 3.739 -21.549 1.00 91.75 182 VAL A N 1
ATOM 1414 C CA . VAL A 1 182 ? 34.880 2.403 -21.050 1.00 91.75 182 VAL A CA 1
ATOM 1415 C C . VAL A 1 182 ? 35.809 2.516 -19.837 1.00 91.75 182 VAL A C 1
ATOM 1417 O O . VAL A 1 182 ? 35.823 1.646 -18.967 1.00 91.75 182 VAL A O 1
ATOM 1420 N N . VAL A 1 183 ? 36.607 3.584 -19.787 1.00 92.81 183 VAL A N 1
ATOM 1421 C CA . VAL A 1 183 ? 37.479 3.902 -18.657 1.00 92.81 183 VAL A CA 1
ATOM 1422 C C . VAL A 1 183 ? 36.856 5.080 -17.911 1.00 92.81 183 VAL A C 1
ATOM 1424 O O . VAL A 1 183 ? 36.793 6.163 -18.491 1.00 92.81 183 VAL A O 1
ATOM 1427 N N . PRO A 1 184 ? 36.426 4.895 -16.651 1.00 91.62 184 PRO A N 1
ATOM 1428 C CA . PRO A 1 184 ? 35.747 5.943 -15.908 1.00 91.62 184 PRO A CA 1
ATOM 1429 C C . PRO A 1 184 ? 36.694 7.095 -15.575 1.00 91.62 184 PRO A C 1
ATOM 1431 O O . PRO A 1 184 ? 37.902 6.907 -15.364 1.00 91.62 184 PRO A O 1
ATOM 1434 N N . ASP A 1 185 ? 36.119 8.286 -15.456 1.00 91.50 185 ASP A N 1
ATOM 1435 C CA . ASP A 1 185 ? 36.844 9.473 -15.024 1.00 91.50 185 ASP A CA 1
ATOM 1436 C C . ASP A 1 185 ? 37.458 9.261 -13.631 1.00 91.50 185 ASP A C 1
ATOM 1438 O O . ASP A 1 185 ? 36.893 8.609 -12.751 1.00 91.50 185 ASP A O 1
ATOM 1442 N N . GLY A 1 186 ? 38.678 9.765 -13.440 1.00 91.44 186 GLY A N 1
ATOM 1443 C CA . GLY A 1 186 ? 39.454 9.537 -12.217 1.00 91.44 186 GLY A CA 1
ATOM 1444 C C . GLY A 1 186 ? 40.199 8.196 -12.164 1.00 91.44 186 GLY A C 1
ATOM 1445 O O . GLY A 1 186 ? 40.985 7.980 -11.237 1.00 91.44 186 GLY A O 1
ATOM 1446 N N . TYR A 1 187 ? 40.061 7.312 -13.166 1.00 93.19 187 TYR A N 1
ATOM 1447 C CA . TYR A 1 187 ? 40.842 6.068 -13.218 1.00 93.19 187 TYR A CA 1
ATOM 1448 C C . TYR A 1 187 ? 42.351 6.331 -13.152 1.00 93.19 187 TYR A C 1
ATOM 1450 O O . TYR A 1 187 ? 43.057 5.695 -12.373 1.00 93.19 187 TYR A O 1
ATOM 1458 N N . HIS A 1 188 ? 42.866 7.278 -13.939 1.00 92.75 188 HIS A N 1
ATOM 1459 C CA . HIS A 1 188 ? 44.303 7.556 -13.991 1.00 92.75 188 HIS A CA 1
ATOM 1460 C C . HIS A 1 188 ? 44.854 8.207 -12.718 1.00 92.75 188 HIS A C 1
ATOM 1462 O O . HIS A 1 188 ? 46.019 7.978 -12.394 1.00 92.75 188 HIS A O 1
ATOM 1468 N N . GLU A 1 189 ? 44.031 8.983 -12.016 1.00 92.50 189 GLU A N 1
ATOM 1469 C CA . GLU A 1 189 ? 44.425 9.759 -10.838 1.00 92.50 189 GLU A CA 1
ATOM 1470 C C . GLU A 1 189 ? 44.325 8.938 -9.550 1.00 92.50 189 GLU A C 1
ATOM 1472 O O . GLU A 1 189 ? 45.246 8.947 -8.738 1.00 92.50 189 GLU A O 1
ATOM 1477 N N . TYR A 1 190 ? 43.242 8.174 -9.387 1.00 91.75 190 TYR A N 1
ATOM 1478 C CA . TYR A 1 190 ? 42.938 7.499 -8.126 1.00 91.75 190 TYR A CA 1
ATOM 1479 C C . TYR A 1 190 ? 43.119 5.983 -8.207 1.00 91.75 190 TYR A C 1
ATOM 1481 O O . TYR A 1 190 ? 43.718 5.381 -7.319 1.00 91.75 190 TYR A O 1
ATOM 1489 N N . ILE A 1 191 ? 42.654 5.344 -9.284 1.00 92.38 191 ILE A N 1
ATOM 1490 C CA . ILE A 1 191 ? 42.597 3.874 -9.367 1.00 92.38 191 ILE A CA 1
ATOM 1491 C C . ILE A 1 191 ? 43.927 3.287 -9.864 1.00 92.38 191 ILE A C 1
ATOM 1493 O O . ILE A 1 191 ? 44.451 2.326 -9.299 1.00 92.38 191 ILE A O 1
ATOM 1497 N N . ARG A 1 192 ? 44.523 3.871 -10.905 1.00 92.81 192 ARG A N 1
ATOM 1498 C CA . ARG A 1 192 ? 45.760 3.382 -11.527 1.00 92.81 192 ARG A CA 1
ATOM 1499 C C . ARG A 1 192 ? 46.960 3.402 -10.567 1.00 92.81 192 ARG A C 1
ATOM 1501 O O . ARG A 1 192 ? 47.690 2.409 -10.570 1.00 92.81 192 ARG A O 1
ATOM 1508 N N . PRO A 1 193 ? 47.190 4.444 -9.742 1.00 92.44 193 PRO A N 1
ATOM 1509 C CA . PRO A 1 193 ? 48.301 4.442 -8.788 1.00 92.44 193 PRO A CA 1
ATOM 1510 C C . PRO A 1 193 ? 48.122 3.418 -7.661 1.00 92.44 193 PRO A C 1
ATOM 1512 O O . PRO A 1 193 ? 49.115 2.840 -7.220 1.00 92.44 193 PRO A O 1
ATOM 1515 N N . LEU A 1 194 ? 46.877 3.140 -7.242 1.00 90.00 194 LEU A N 1
ATOM 1516 C CA . LEU A 1 194 ? 46.554 2.069 -6.289 1.00 90.00 194 LEU A CA 1
ATOM 1517 C C . LEU A 1 194 ? 46.904 0.694 -6.865 1.00 90.00 194 LEU A C 1
ATOM 1519 O O . LEU A 1 194 ? 47.654 -0.061 -6.250 1.00 90.00 194 LEU A O 1
ATOM 1523 N N . LEU A 1 195 ? 46.417 0.393 -8.074 1.00 92.69 195 LEU A N 1
ATOM 1524 C CA . LEU A 1 195 ? 46.667 -0.888 -8.743 1.00 92.69 195 LEU A CA 1
ATOM 1525 C C . LEU A 1 195 ? 48.157 -1.126 -9.021 1.00 92.69 195 LEU A C 1
ATOM 1527 O O . LEU A 1 195 ? 48.620 -2.261 -8.975 1.00 92.69 195 LEU A O 1
ATOM 1531 N N . LYS A 1 196 ? 48.916 -0.058 -9.292 1.00 92.69 196 LYS A N 1
ATOM 1532 C CA . LYS A 1 196 ? 50.363 -0.121 -9.541 1.00 92.69 196 LYS A CA 1
ATOM 1533 C C . LYS A 1 196 ? 51.228 0.014 -8.283 1.00 92.69 196 LYS A C 1
ATOM 1535 O O . LYS A 1 196 ? 52.445 0.090 -8.424 1.00 92.69 196 LYS A O 1
ATOM 1540 N N . GLN A 1 197 ? 50.634 0.081 -7.087 1.00 83.75 197 GLN A N 1
ATOM 1541 C CA . GLN A 1 197 ? 51.348 0.301 -5.818 1.00 83.75 197 GLN A CA 1
ATOM 1542 C C . GLN A 1 197 ? 52.289 1.523 -5.849 1.00 83.75 197 GLN A C 1
ATOM 1544 O O . GLN A 1 197 ? 53.349 1.540 -5.229 1.00 83.75 197 GLN A O 1
ATOM 1549 N N . GLN A 1 198 ? 51.905 2.568 -6.583 1.00 78.12 198 GLN A N 1
ATOM 1550 C CA . GLN A 1 198 ? 52.687 3.803 -6.719 1.00 78.12 198 GLN A CA 1
ATOM 1551 C C . GLN A 1 198 ? 52.405 4.808 -5.597 1.00 78.12 198 GLN A C 1
ATOM 1553 O O . GLN A 1 198 ? 53.043 5.859 -5.526 1.00 78.12 198 GLN A O 1
ATOM 1558 N N . LEU A 1 199 ? 51.463 4.492 -4.707 1.00 74.75 199 LEU A N 1
ATOM 1559 C CA . LEU A 1 199 ? 51.201 5.288 -3.519 1.00 74.75 199 LEU A CA 1
ATOM 1560 C C . LEU A 1 199 ? 52.210 4.930 -2.431 1.00 74.75 199 LEU A C 1
ATOM 1562 O O . LEU A 1 199 ? 52.292 3.787 -1.983 1.00 74.75 199 LEU A O 1
ATOM 1566 N N . ARG A 1 200 ? 52.971 5.928 -1.977 1.00 69.00 200 ARG A N 1
ATOM 1567 C CA . ARG A 1 200 ? 53.778 5.781 -0.767 1.00 69.00 200 ARG A CA 1
ATOM 1568 C C . ARG A 1 200 ? 52.829 5.692 0.422 1.00 69.00 200 ARG A C 1
ATOM 1570 O O . ARG A 1 200 ? 52.080 6.628 0.678 1.00 69.00 200 ARG A O 1
ATOM 1577 N N . VAL A 1 201 ? 52.880 4.582 1.151 1.00 68.25 201 VAL A N 1
ATOM 1578 C CA . VAL A 1 201 ? 52.241 4.492 2.465 1.00 68.25 201 VAL A CA 1
ATOM 1579 C C . VAL A 1 201 ? 52.962 5.487 3.369 1.00 68.25 201 VAL A C 1
ATOM 1581 O O . VAL A 1 201 ? 54.155 5.325 3.637 1.00 68.25 201 VAL A O 1
ATOM 1584 N N . SER A 1 202 ? 52.270 6.537 3.803 1.00 64.88 202 SER A N 1
ATOM 1585 C CA . SER A 1 202 ? 52.771 7.401 4.868 1.00 64.88 202 SER A CA 1
ATOM 1586 C C . SER A 1 202 ? 52.989 6.522 6.099 1.00 64.88 202 SER A C 1
ATOM 1588 O O . SER A 1 202 ? 52.027 5.972 6.634 1.00 64.88 202 SER A O 1
ATOM 1590 N N . ARG A 1 203 ? 54.248 6.325 6.515 1.00 60.59 203 ARG A N 1
ATOM 1591 C CA . ARG A 1 203 ? 54.536 5.723 7.822 1.00 60.59 203 ARG A CA 1
ATOM 1592 C C . ARG A 1 203 ? 54.027 6.705 8.878 1.00 60.59 203 ARG A C 1
ATOM 1594 O O . ARG A 1 203 ? 54.502 7.839 8.902 1.00 60.59 203 ARG A O 1
ATOM 1601 N N . LEU A 1 204 ? 53.024 6.278 9.645 1.00 47.22 204 LEU A N 1
ATOM 1602 C CA . LEU A 1 204 ? 52.618 6.925 10.894 1.00 47.22 204 LEU A CA 1
ATOM 1603 C C . LEU A 1 204 ? 53.740 6.809 11.929 1.00 47.22 204 LEU A C 1
ATOM 1605 O O . LEU A 1 204 ? 54.425 5.758 11.919 1.00 47.22 204 LEU A O 1
#

Secondary structure (DSSP, 8-state):
--TT-S-HHHHHHHHHTTPPPHHHHHHHHHHHHTTTTTPPP-GGGGGGGGHHHHHH------SSGGGG-HHHHHHHHHHHHHHHHHHHHHHHHT-S-TTTSTTHHHHHHHHHHHS---HHHHHHHHHHHHHHHHHHGGGHHHHHHTT---HHHH--STT-TT--HHHHHHHHHHTSGGGS-SS-TTIIIIIHHHHTT-S-----

InterPro domains:
  IPR002655 Acyl-CoA oxidase, C-terminal [PF01756] (136-196)
  IPR012258 Acyl-CoA oxidase [PTHR10909] (136-194)
  IPR036250 Acyl-CoA dehydrogenase-like, C-terminal [SSF47203] (56-197)

Organism: Dendrobium thyrsiflorum (NCBI:txid117978)

Sequence (204 aa):
MDANQIPWTLRSMIVSVGRLKPMVARFLMKTVSQLGSGMKPTGAAAYIGKAEYLLQCKCNVQKAEDWLNPSVILEAFEARAVRLAVICAQNISKASSPEEGSLIRCSKTWKDKGLRSSSRSSATYMRSLFFTSILVRPNAVPLVDAFNYTDHYLGSVLGRYDGCVYPKLYEKAWKEPLNDSVVPDGYHEYIRPLLKQQLRVSRL

pLDDT: mean 76.6, std 18.14, range [29.75, 96.94]